Protein AF-A0A2I1D8C3-F1 (afdb_monomer_lite)

Sequence (321 aa):
MDIATLVQLMAFKHPDCRVLDVGGQNSQVLLGLMPNLQLTATGTTAEDVKELQKALMEHPQVQKRQLLLCEDLEPQALKPACYDFVISHEVQNRDELRRLRTLLVTGGRLALPASSSFDDDAYNAANLTVTSLDAGKYIVGTAFETDNQGLSDGSESRNIRIVHGQRQPSILQPVVASLKKRAFVTAVSSLQDSIDPGEHIIMIAEYEEPLLSAISETDYIRLQDLLAKTGSLLWVTAGSLAAGKKPEFAMAAGLLRAMKSEQASLNVTAIDFDPDTTPLETITAVIALRAEQQVQRKIIPGTGVLGLWAEYTDQPTAAAP

Radius of gyration: 23.5 Å; chains: 1; bounding box: 54×79×60 Å

Organism: Aspergillus campestris (strain IBT 28561) (NCBI:txid1392248)

Foldseek 3Di:
DDPLVVVVVVCVVPVQAAEEEAQQPCVLVNCVSPVSHNYEYEHQDPVSLVVNCVSCVVRPNYHYFYDDLVDQCVVRVQDFQAGLEYEYAADDDLSSLLRSLRSHHQQRKYKYALVRDDDPVSCVVSQWDWDADDVNRIIMTTHHDDPPPPDPPDCLQLEEEEEAEPDDDPLVVLLVVLLVVVVHDYHYYYLLDDDAAAHHYEYCNAAPPLCVLDPDPSSVVSVVNCQVRYNAYEYEHAQVVVVPRRCSNCVVVVVVVVVCVVPVLYRYHYDYHHPVPADSNRSSNVSSVVSVVSSPPPSPPDPPDPPPPPPPPDDDDDDDD

Structure (mmCIF, N/CA/C/O backbone):
data_AF-A0A2I1D8C3-F1
#
_entry.id   AF-A0A2I1D8C3-F1
#
loop_
_atom_site.group_PDB
_atom_site.id
_atom_site.type_symbol
_atom_site.label_atom_id
_atom_site.label_alt_id
_atom_site.label_comp_id
_atom_site.label_asym_id
_atom_site.label_entity_id
_atom_site.label_seq_id
_atom_site.pdbx_PDB_ins_code
_atom_site.Cartn_x
_atom_site.Cartn_y
_atom_site.Cartn_z
_atom_site.occupancy
_atom_site.B_iso_or_equiv
_atom_site.auth_seq_id
_atom_site.auth_comp_id
_atom_site.auth_asym_id
_atom_site.auth_atom_id
_atom_site.pdbx_PDB_model_num
ATOM 1 N N . MET A 1 1 ? 12.669 12.928 -2.875 1.00 74.31 1 MET A N 1
ATOM 2 C CA . MET A 1 1 ? 12.814 11.473 -2.630 1.00 74.31 1 MET A CA 1
ATOM 3 C C . MET A 1 1 ? 12.998 10.878 -3.997 1.00 74.31 1 MET A C 1
ATOM 5 O O . MET A 1 1 ? 12.098 11.045 -4.807 1.00 74.31 1 MET A O 1
ATOM 9 N N . ASP A 1 2 ? 14.150 10.277 -4.256 1.00 86.94 2 ASP A N 1
ATOM 10 C CA . ASP A 1 2 ? 14.491 9.742 -5.571 1.00 86.94 2 ASP A CA 1
ATOM 11 C C . ASP A 1 2 ? 13.910 8.330 -5.802 1.00 86.94 2 ASP A C 1
ATOM 13 O O . ASP A 1 2 ? 13.303 7.722 -4.913 1.00 86.94 2 ASP A O 1
ATOM 17 N N . ILE A 1 3 ? 14.078 7.810 -7.024 1.00 88.44 3 ILE A N 1
ATOM 18 C CA . ILE A 1 3 ? 13.606 6.469 -7.403 1.00 88.44 3 ILE A CA 1
ATOM 19 C C . ILE A 1 3 ? 14.302 5.385 -6.578 1.00 88.44 3 ILE A C 1
ATOM 21 O O . ILE A 1 3 ? 13.637 4.465 -6.110 1.00 88.44 3 ILE A O 1
ATOM 25 N N . ALA A 1 4 ? 15.617 5.486 -6.379 1.00 90.19 4 ALA A N 1
ATOM 26 C CA . ALA A 1 4 ? 16.386 4.467 -5.672 1.00 90.19 4 ALA A CA 1
ATOM 27 C C . ALA A 1 4 ? 15.891 4.284 -4.227 1.00 90.19 4 ALA A C 1
ATOM 29 O O . ALA A 1 4 ? 15.666 3.154 -3.790 1.00 90.19 4 ALA A O 1
ATOM 30 N N . THR A 1 5 ? 15.608 5.387 -3.527 1.00 89.19 5 THR A N 1
ATOM 31 C CA . THR A 1 5 ? 14.992 5.372 -2.193 1.00 89.19 5 THR A CA 1
ATOM 32 C C . THR A 1 5 ? 13.593 4.758 -2.233 1.00 89.19 5 THR A C 1
ATOM 34 O O . THR A 1 5 ? 13.237 3.972 -1.356 1.00 89.19 5 THR A O 1
ATOM 37 N N . LEU A 1 6 ? 12.779 5.069 -3.249 1.00 88.25 6 LEU A N 1
ATOM 38 C CA . LEU A 1 6 ? 11.440 4.486 -3.377 1.00 88.25 6 LEU A CA 1
ATOM 39 C C . LEU A 1 6 ? 11.490 2.962 -3.578 1.00 88.25 6 LEU A C 1
ATOM 41 O O . LEU A 1 6 ? 10.708 2.241 -2.951 1.00 88.25 6 LEU A O 1
ATOM 45 N N . VAL A 1 7 ? 12.410 2.465 -4.412 1.00 90.12 7 VAL A N 1
ATOM 46 C CA . VAL A 1 7 ? 12.621 1.020 -4.590 1.00 90.12 7 VAL A CA 1
ATOM 47 C C . VAL A 1 7 ? 13.123 0.396 -3.293 1.00 90.12 7 VAL A C 1
ATOM 49 O O . VAL A 1 7 ? 12.604 -0.641 -2.894 1.00 90.12 7 VAL A O 1
ATOM 52 N N . GLN A 1 8 ? 14.037 1.053 -2.575 1.00 89.06 8 GLN A N 1
ATOM 53 C CA . GLN A 1 8 ? 14.513 0.585 -1.273 1.00 89.06 8 GLN A CA 1
ATOM 54 C C . GLN A 1 8 ? 13.382 0.432 -0.255 1.00 89.06 8 GLN A C 1
ATOM 56 O O . GLN A 1 8 ? 13.281 -0.600 0.408 1.00 89.06 8 GLN A O 1
ATOM 61 N N . LEU A 1 9 ? 12.485 1.415 -0.162 1.00 86.12 9 LEU A N 1
ATOM 62 C CA . LEU A 1 9 ? 11.312 1.332 0.709 1.00 86.12 9 LEU A CA 1
ATOM 63 C C . LEU A 1 9 ? 10.363 0.201 0.292 1.00 86.12 9 LEU A C 1
ATOM 65 O O . LEU A 1 9 ? 9.747 -0.434 1.152 1.00 86.12 9 LEU A O 1
ATOM 69 N N . MET A 1 10 ? 10.234 -0.068 -1.011 1.00 85.06 10 MET A N 1
ATOM 70 C CA . MET A 1 10 ? 9.455 -1.210 -1.479 1.00 85.06 10 MET A CA 1
ATOM 71 C C . MET A 1 10 ? 10.124 -2.533 -1.107 1.00 85.06 10 MET A C 1
ATOM 73 O O . MET A 1 10 ? 9.453 -3.369 -0.511 1.00 85.06 10 MET A O 1
ATOM 77 N N . ALA A 1 11 ? 11.407 -2.708 -1.415 1.00 85.00 11 ALA A N 1
ATOM 78 C CA . ALA A 1 11 ? 12.151 -3.929 -1.127 1.00 85.00 11 ALA A CA 1
ATOM 79 C C . ALA A 1 11 ? 12.200 -4.219 0.378 1.00 85.00 11 ALA A C 1
ATOM 81 O O . ALA A 1 11 ? 12.069 -5.361 0.799 1.00 85.00 11 ALA A O 1
ATOM 82 N N . PHE A 1 12 ? 12.278 -3.179 1.212 1.00 82.06 12 PHE A N 1
ATOM 83 C CA . PHE A 1 12 ? 12.146 -3.326 2.660 1.00 82.06 12 PHE A CA 1
ATOM 84 C C . PHE A 1 12 ? 10.774 -3.885 3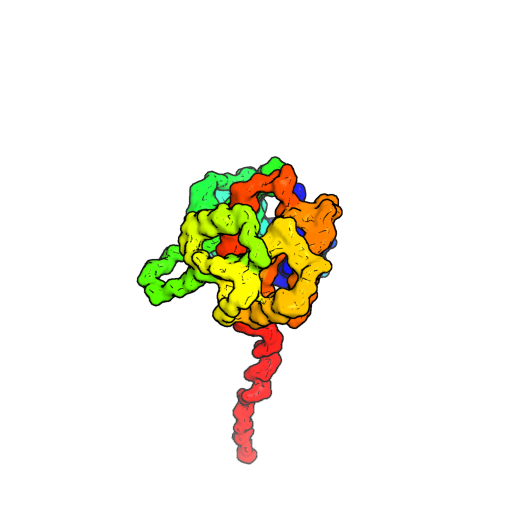.070 1.00 82.06 12 PHE A C 1
ATOM 86 O O . PHE A 1 12 ? 10.676 -4.719 3.966 1.00 82.06 12 PHE A O 1
ATOM 93 N N . LYS A 1 13 ? 9.697 -3.438 2.412 1.00 78.00 13 LYS A N 1
ATOM 94 C CA . LYS A 1 13 ? 8.329 -3.906 2.681 1.00 78.00 13 LYS A CA 1
ATOM 95 C C . LYS A 1 13 ? 8.048 -5.293 2.086 1.00 78.00 13 LYS A C 1
ATOM 97 O O . LYS A 1 13 ? 7.265 -6.051 2.659 1.00 78.00 13 LYS A O 1
ATOM 102 N N . HIS A 1 14 ? 8.642 -5.595 0.937 1.00 81.88 14 HIS A N 1
ATOM 103 C CA . HIS A 1 14 ? 8.467 -6.815 0.157 1.00 81.88 14 HIS A CA 1
ATOM 104 C C . HIS A 1 14 ? 9.842 -7.286 -0.351 1.00 81.88 14 HIS A C 1
ATOM 106 O O . HIS A 1 14 ? 10.225 -6.923 -1.462 1.00 81.88 14 HIS A O 1
ATOM 112 N N . PRO A 1 15 ? 10.589 -8.079 0.444 1.00 80.88 15 PRO A N 1
ATOM 113 C CA . PRO A 1 15 ? 11.955 -8.499 0.102 1.00 80.88 15 PRO A CA 1
ATOM 114 C C . PRO A 1 15 ? 12.067 -9.261 -1.222 1.00 80.88 15 PRO A C 1
ATOM 116 O O . PRO A 1 15 ? 13.061 -9.121 -1.927 1.00 80.88 15 PRO A O 1
ATOM 119 N N . ASP A 1 16 ? 11.018 -9.996 -1.594 1.00 83.62 16 ASP A N 1
ATOM 120 C CA . ASP A 1 16 ? 10.947 -10.760 -2.844 1.00 83.62 16 ASP A CA 1
ATOM 121 C C . ASP A 1 16 ? 10.450 -9.932 -4.041 1.00 83.62 16 ASP A C 1
ATOM 123 O O . ASP A 1 16 ? 10.059 -10.496 -5.065 1.00 83.62 16 ASP A O 1
ATOM 127 N N . CYS A 1 17 ? 10.415 -8.599 -3.925 1.00 88.75 17 CYS A N 1
ATOM 128 C CA . CYS A 1 17 ? 9.945 -7.742 -5.008 1.00 88.75 17 CYS A CA 1
ATOM 129 C C . CYS A 1 17 ? 10.818 -7.888 -6.259 1.00 88.75 17 CYS A C 1
ATOM 131 O O . CYS A 1 17 ? 12.052 -7.874 -6.203 1.00 88.75 17 CYS A O 1
ATOM 133 N N . ARG A 1 18 ? 10.152 -8.006 -7.407 1.00 92.56 18 ARG A N 1
ATOM 134 C CA . ARG A 1 18 ? 10.789 -8.139 -8.716 1.00 92.56 18 ARG A CA 1
ATOM 135 C C . ARG A 1 18 ? 10.829 -6.782 -9.394 1.00 92.56 18 ARG A C 1
ATOM 137 O O . ARG A 1 18 ? 9.784 -6.174 -9.641 1.00 92.56 18 ARG A O 1
ATOM 144 N N . VAL A 1 19 ? 12.034 -6.319 -9.708 1.00 94.25 19 VAL A N 1
ATOM 145 C CA . VAL A 1 19 ? 12.272 -5.000 -10.303 1.00 94.25 19 VAL A CA 1
ATOM 146 C C . VAL A 1 19 ? 12.792 -5.159 -11.727 1.00 94.25 19 VAL A C 1
ATOM 148 O O . VAL A 1 19 ? 13.700 -5.952 -11.977 1.00 94.25 19 VAL A O 1
ATOM 151 N N . LEU A 1 20 ? 12.226 -4.399 -12.660 1.00 94.19 20 LEU A N 1
ATOM 152 C CA . LEU A 1 20 ? 12.698 -4.285 -14.038 1.00 94.19 20 LEU A CA 1
ATOM 153 C C . LEU A 1 20 ? 13.279 -2.887 -14.266 1.00 94.19 20 LEU A C 1
ATOM 155 O O . LEU A 1 20 ? 12.584 -1.894 -14.057 1.00 94.19 20 LEU A O 1
ATOM 159 N N . ASP A 1 21 ? 14.527 -2.815 -14.719 1.00 93.62 21 ASP A N 1
ATOM 160 C CA . ASP A 1 21 ? 15.192 -1.576 -15.128 1.00 93.62 21 ASP A CA 1
ATOM 161 C C . ASP A 1 21 ? 15.349 -1.560 -16.654 1.00 93.62 21 ASP A C 1
ATOM 163 O O . ASP A 1 21 ? 16.166 -2.288 -17.234 1.00 93.62 21 ASP A O 1
ATOM 167 N N . VAL A 1 22 ? 14.512 -0.760 -17.312 1.00 90.31 22 VAL A N 1
ATOM 168 C CA . VAL A 1 22 ? 14.479 -0.608 -18.766 1.00 90.31 22 VAL A CA 1
ATOM 169 C C . VAL A 1 22 ? 15.514 0.417 -19.204 1.00 90.31 22 VAL A C 1
ATOM 171 O O . VAL A 1 22 ? 15.414 1.595 -18.871 1.00 90.31 22 VAL A O 1
ATOM 174 N N . GLY A 1 23 ? 16.527 -0.045 -19.938 1.00 85.06 23 GLY A N 1
ATOM 175 C CA . GLY A 1 23 ? 17.713 0.737 -20.300 1.00 85.06 23 GLY A CA 1
ATOM 176 C C . GLY A 1 23 ? 18.866 0.622 -19.294 1.00 85.06 23 GLY A C 1
ATOM 177 O O . GLY A 1 23 ? 19.954 1.120 -19.567 1.00 85.06 23 GLY A O 1
ATOM 178 N N . GLY A 1 24 ? 18.655 -0.030 -18.144 1.00 83.31 24 GLY A N 1
ATOM 179 C CA . GLY A 1 24 ? 19.724 -0.469 -17.243 1.00 83.31 24 GLY A CA 1
ATOM 180 C C . GLY A 1 24 ? 20.508 0.632 -16.508 1.00 83.31 24 GLY A C 1
ATOM 181 O O . GLY A 1 24 ? 21.497 0.319 -15.841 1.00 83.31 24 GLY A O 1
ATOM 182 N N . GLN A 1 25 ? 20.109 1.907 -16.599 1.00 86.44 25 GLN A N 1
ATOM 183 C CA . GLN A 1 25 ? 20.911 3.019 -16.063 1.00 86.44 25 GLN A CA 1
ATOM 184 C C . GLN A 1 25 ? 20.847 3.118 -14.529 1.00 86.44 25 GLN A C 1
ATOM 186 O O . GLN A 1 25 ? 21.738 3.707 -13.917 1.00 86.44 25 GLN A O 1
ATOM 191 N N . ASN A 1 26 ? 19.833 2.530 -13.882 1.00 88.19 26 ASN A N 1
ATOM 192 C CA . ASN A 1 26 ? 19.694 2.549 -12.418 1.00 88.19 26 ASN A CA 1
ATOM 193 C C . ASN A 1 26 ? 20.279 1.301 -11.752 1.00 88.19 26 ASN A C 1
ATOM 195 O O . ASN A 1 26 ? 20.432 1.264 -10.531 1.00 88.19 26 ASN A O 1
ATOM 199 N N . SER A 1 27 ? 20.611 0.279 -12.538 1.00 88.38 27 SER A N 1
ATOM 200 C CA . SER A 1 27 ? 20.941 -1.057 -12.050 1.00 88.38 27 SER A CA 1
ATOM 201 C C . SER A 1 27 ? 22.116 -1.066 -11.069 1.00 88.38 27 SER A C 1
ATOM 203 O O . SER A 1 27 ? 22.019 -1.679 -10.009 1.00 88.38 27 SER A O 1
ATOM 205 N N . GLN A 1 28 ? 23.198 -0.334 -11.359 1.00 87.81 28 GLN A N 1
ATOM 206 C CA . GLN A 1 28 ? 24.350 -0.235 -10.449 1.00 87.81 28 GLN A CA 1
ATOM 207 C C . GLN A 1 28 ? 23.992 0.445 -9.120 1.00 87.81 28 GLN A C 1
ATOM 209 O O . GLN A 1 28 ? 24.368 -0.041 -8.055 1.00 87.81 28 GLN A O 1
ATOM 214 N N . VAL A 1 29 ? 23.238 1.548 -9.173 1.00 90.50 29 VAL A N 1
ATOM 215 C CA . VAL A 1 29 ? 22.831 2.301 -7.975 1.00 90.50 29 VAL A CA 1
ATOM 216 C C . VAL A 1 29 ? 21.915 1.451 -7.096 1.00 90.50 29 VAL A C 1
ATOM 218 O O . VAL A 1 29 ? 22.106 1.385 -5.882 1.00 90.50 29 VAL A O 1
ATOM 221 N N . LEU A 1 30 ? 20.948 0.757 -7.705 1.00 90.56 30 LEU A N 1
ATOM 222 C CA . LEU A 1 30 ? 20.020 -0.119 -6.993 1.00 90.56 30 LEU A CA 1
ATOM 223 C C . LEU A 1 30 ? 20.746 -1.278 -6.306 1.00 90.56 30 LEU A C 1
ATOM 225 O O . LEU A 1 30 ? 20.463 -1.556 -5.144 1.00 90.56 30 LEU A O 1
ATOM 229 N N . LEU A 1 31 ? 21.704 -1.919 -6.979 1.00 89.62 31 LEU A N 1
ATOM 230 C CA . LEU A 1 31 ? 22.452 -3.050 -6.419 1.00 89.62 31 LEU A CA 1
ATOM 231 C C . LEU A 1 31 ? 23.458 -2.629 -5.345 1.00 89.62 31 LEU A C 1
ATOM 233 O O . LEU A 1 31 ? 23.655 -3.368 -4.383 1.00 89.62 31 LEU A O 1
ATOM 237 N N . GLY A 1 32 ? 24.039 -1.430 -5.458 1.00 87.69 32 GLY A N 1
ATOM 238 C CA . GLY A 1 32 ? 24.884 -0.862 -4.406 1.00 87.69 32 GLY A CA 1
ATOM 239 C C . GLY A 1 32 ? 24.118 -0.615 -3.102 1.00 87.69 32 GLY A C 1
ATOM 240 O O . GLY A 1 32 ? 24.660 -0.817 -2.018 1.00 87.69 32 GLY A O 1
ATOM 241 N N . LEU A 1 33 ? 22.841 -0.224 -3.196 1.00 88.12 33 LEU A N 1
ATOM 242 C CA . LEU A 1 33 ? 21.961 -0.037 -2.035 1.00 88.12 33 LEU A CA 1
ATOM 243 C C . LEU A 1 33 ? 21.319 -1.346 -1.553 1.00 88.12 33 LEU A C 1
ATOM 245 O O . LEU A 1 33 ? 21.039 -1.496 -0.363 1.00 88.12 33 LEU A O 1
ATOM 249 N N . MET A 1 34 ? 21.040 -2.272 -2.473 1.00 88.50 34 MET A N 1
ATOM 250 C CA . MET A 1 34 ? 20.296 -3.510 -2.234 1.00 88.50 34 MET A CA 1
ATOM 251 C C . MET A 1 34 ? 20.930 -4.682 -3.007 1.00 88.50 34 MET A C 1
ATOM 253 O O . MET A 1 34 ? 20.451 -5.052 -4.082 1.00 88.50 34 MET A O 1
ATOM 257 N N . PRO A 1 35 ? 21.970 -5.333 -2.456 1.00 86.94 35 PRO A N 1
ATOM 258 C CA . PRO A 1 35 ? 22.712 -6.380 -3.169 1.00 86.94 35 PRO A CA 1
ATOM 259 C C . PRO A 1 35 ? 21.877 -7.616 -3.542 1.00 86.94 35 PRO A C 1
ATOM 261 O O . PRO A 1 35 ? 22.183 -8.308 -4.512 1.00 86.94 35 PRO A O 1
ATOM 264 N N . ASN A 1 36 ? 20.814 -7.887 -2.778 1.00 85.75 36 ASN A N 1
ATOM 265 C CA . ASN A 1 36 ? 19.957 -9.069 -2.925 1.00 85.75 36 ASN A CA 1
ATOM 266 C C . ASN A 1 36 ? 18.661 -8.792 -3.711 1.00 85.75 36 ASN A C 1
ATOM 268 O O . ASN A 1 36 ? 17.757 -9.624 -3.705 1.00 85.75 36 ASN A O 1
ATOM 272 N N . LEU A 1 37 ? 18.536 -7.626 -4.353 1.00 89.94 37 LEU A N 1
ATOM 273 C CA . LEU A 1 37 ? 17.339 -7.265 -5.113 1.00 89.94 37 LEU A CA 1
ATOM 274 C C . LEU A 1 37 ? 17.142 -8.203 -6.318 1.00 89.94 37 LEU A C 1
ATOM 276 O O . LEU A 1 37 ? 18.075 -8.424 -7.094 1.00 89.94 37 LEU A O 1
ATOM 280 N N . GLN A 1 38 ? 15.916 -8.703 -6.523 1.00 91.25 38 GLN A N 1
ATOM 281 C CA . GLN A 1 38 ? 15.560 -9.473 -7.721 1.00 91.25 38 GLN A CA 1
ATOM 282 C C . GLN A 1 38 ? 15.398 -8.538 -8.928 1.00 91.25 38 GLN A C 1
ATOM 284 O O . GLN A 1 38 ? 14.291 -8.160 -9.318 1.00 91.25 38 GLN A O 1
ATOM 289 N N . LEU A 1 39 ? 16.529 -8.137 -9.503 1.00 92.31 39 LEU A N 1
ATOM 290 C CA . LEU A 1 39 ? 16.598 -7.178 -10.597 1.00 92.31 39 LEU A CA 1
ATOM 291 C C . LEU A 1 39 ? 16.715 -7.875 -11.960 1.00 92.31 39 LEU A C 1
ATOM 293 O O . LEU A 1 39 ? 17.529 -8.780 -12.161 1.00 92.31 39 LEU A O 1
ATOM 297 N N . THR A 1 40 ? 15.929 -7.401 -12.922 1.00 92.69 40 THR A N 1
ATOM 298 C CA . THR A 1 40 ? 16.140 -7.629 -14.354 1.00 92.69 40 THR A CA 1
ATOM 299 C C . THR A 1 40 ? 16.586 -6.314 -14.983 1.00 92.69 40 THR A C 1
ATOM 301 O O . THR A 1 40 ? 15.820 -5.356 -15.010 1.00 92.69 40 THR A O 1
ATOM 304 N N . ALA A 1 41 ? 17.820 -6.259 -15.474 1.00 92.12 41 ALA A N 1
ATOM 305 C CA . ALA A 1 41 ? 18.358 -5.118 -16.203 1.00 92.12 41 ALA A CA 1
ATOM 306 C C . ALA A 1 41 ? 18.236 -5.378 -17.704 1.00 92.12 41 ALA A C 1
ATOM 308 O O . ALA A 1 41 ? 18.559 -6.475 -18.177 1.00 92.12 41 ALA A O 1
ATOM 309 N N . THR A 1 42 ? 17.785 -4.383 -18.461 1.00 91.06 42 THR A N 1
ATOM 310 C CA . THR A 1 42 ? 17.636 -4.532 -19.910 1.00 91.06 42 THR A CA 1
ATOM 311 C C . THR A 1 42 ? 18.355 -3.446 -20.692 1.00 91.06 42 THR A C 1
ATOM 313 O O . THR A 1 42 ? 18.374 -2.294 -20.272 1.00 91.06 42 THR A O 1
ATOM 316 N N . GLY A 1 43 ? 18.958 -3.828 -21.817 1.00 87.12 43 GLY A N 1
ATOM 317 C CA . GLY A 1 43 ? 19.535 -2.920 -22.813 1.00 87.12 43 GLY A CA 1
ATOM 318 C C . GLY A 1 43 ? 18.722 -2.962 -24.107 1.00 87.12 43 GLY A C 1
ATOM 319 O O . GLY A 1 43 ? 18.046 -3.958 -24.366 1.00 87.12 43 GLY A O 1
ATOM 320 N N . THR A 1 44 ? 18.764 -1.909 -24.921 1.00 84.75 44 THR A N 1
ATOM 321 C CA . THR A 1 44 ? 18.012 -1.873 -26.189 1.00 84.75 44 THR A CA 1
ATOM 322 C C . THR A 1 44 ? 18.756 -2.615 -27.301 1.00 84.75 44 THR A C 1
ATOM 324 O O . THR A 1 44 ? 18.135 -3.284 -28.131 1.00 84.75 44 THR A O 1
ATOM 327 N N . THR A 1 45 ? 20.089 -2.580 -27.281 1.00 85.69 45 THR A N 1
ATOM 328 C CA . THR A 1 45 ? 20.963 -3.271 -28.239 1.00 85.69 45 THR A CA 1
ATOM 329 C C . THR A 1 45 ? 21.756 -4.414 -27.598 1.00 85.69 45 THR A C 1
ATOM 331 O O . THR A 1 45 ? 21.884 -4.514 -26.376 1.00 85.69 45 THR A O 1
ATOM 334 N N . ALA A 1 46 ? 22.318 -5.301 -28.425 1.00 84.88 46 ALA A N 1
ATOM 335 C CA . ALA A 1 46 ? 23.196 -6.372 -27.950 1.00 84.88 46 ALA A CA 1
ATOM 336 C C . ALA A 1 46 ? 24.487 -5.819 -27.315 1.00 84.88 46 ALA A C 1
ATOM 338 O O . ALA A 1 46 ? 25.045 -6.429 -26.400 1.00 84.88 46 ALA A O 1
ATOM 339 N N . GLU A 1 47 ? 24.955 -4.666 -27.790 1.00 87.62 47 GLU A N 1
ATOM 340 C CA . GLU A 1 47 ? 26.077 -3.915 -27.235 1.00 87.62 47 GLU A CA 1
ATOM 341 C C . GLU A 1 47 ? 25.766 -3.436 -25.813 1.00 87.62 47 GLU A C 1
ATOM 343 O O . GLU A 1 47 ? 26.541 -3.736 -24.905 1.00 87.62 47 GLU A O 1
ATOM 348 N N . ASP A 1 48 ? 24.598 -2.829 -25.585 1.00 86.62 48 ASP A N 1
ATOM 349 C CA . ASP A 1 48 ? 24.179 -2.384 -24.247 1.00 86.62 48 ASP A CA 1
ATOM 350 C C . ASP A 1 48 ? 24.106 -3.556 -23.264 1.00 86.62 48 ASP A C 1
ATOM 352 O O . ASP A 1 48 ? 24.511 -3.453 -22.107 1.00 86.62 48 ASP A O 1
ATOM 356 N N . VAL A 1 49 ? 23.635 -4.721 -23.722 1.00 87.19 49 VAL A N 1
ATOM 357 C CA . VAL A 1 49 ? 23.592 -5.928 -22.885 1.00 87.19 49 VAL A CA 1
ATOM 358 C C . VAL A 1 49 ? 25.000 -6.387 -22.500 1.00 87.19 49 VAL A C 1
ATOM 360 O O . VAL A 1 49 ? 25.207 -6.801 -21.358 1.00 87.19 49 VAL A O 1
ATOM 363 N N . LYS A 1 50 ? 25.984 -6.293 -23.403 1.00 87.69 50 LYS A N 1
ATOM 364 C CA . LYS A 1 50 ? 27.391 -6.596 -23.080 1.00 87.69 50 LYS A CA 1
ATOM 365 C C . LYS A 1 50 ? 27.965 -5.585 -22.087 1.00 87.69 50 LYS A C 1
ATOM 367 O O . LYS A 1 50 ? 28.694 -5.980 -21.174 1.00 87.69 50 LYS A O 1
ATOM 372 N N . GLU A 1 51 ? 27.630 -4.304 -22.228 1.00 89.00 51 GLU A N 1
ATOM 373 C CA . GLU A 1 51 ? 28.027 -3.273 -21.265 1.00 89.00 51 GLU A CA 1
ATOM 374 C C . GLU A 1 51 ? 27.427 -3.543 -19.883 1.00 89.00 51 GLU A C 1
ATOM 376 O O . GLU A 1 51 ? 28.161 -3.552 -18.893 1.00 89.00 51 GLU A O 1
ATOM 381 N N . LEU A 1 52 ? 26.138 -3.887 -19.813 1.00 87.56 52 LEU A N 1
ATOM 382 C CA . LEU A 1 52 ? 25.465 -4.290 -18.576 1.00 87.56 52 LEU A CA 1
ATOM 383 C C . LEU A 1 52 ? 26.072 -5.561 -17.973 1.00 87.56 52 LEU A C 1
ATOM 385 O O . LEU A 1 52 ? 26.243 -5.648 -16.756 1.00 87.56 52 LEU A O 1
ATOM 389 N N . GLN A 1 53 ? 26.444 -6.545 -18.796 1.00 87.44 53 GLN A N 1
ATOM 390 C CA . GLN A 1 53 ? 27.136 -7.748 -18.329 1.00 87.44 53 GLN A CA 1
ATOM 391 C C . GLN A 1 53 ? 28.466 -7.406 -17.659 1.00 87.44 53 GLN A C 1
ATOM 393 O O . GLN A 1 53 ? 28.730 -7.920 -16.573 1.00 87.44 53 GLN A O 1
ATOM 398 N N . LYS A 1 54 ? 29.263 -6.515 -18.263 1.00 89.00 54 LYS A N 1
ATOM 399 C CA . LYS A 1 54 ? 30.538 -6.045 -17.705 1.00 89.00 54 LYS A CA 1
ATOM 400 C C . LYS A 1 54 ? 30.334 -5.216 -16.433 1.00 89.00 54 LYS A C 1
ATOM 402 O O . LYS A 1 54 ? 31.044 -5.410 -15.452 1.00 89.00 54 LYS A O 1
ATOM 407 N N . ALA A 1 55 ? 29.361 -4.311 -16.445 1.00 86.19 55 ALA A N 1
ATOM 408 C CA . ALA A 1 55 ? 29.026 -3.426 -15.334 1.00 86.19 55 ALA A CA 1
ATOM 409 C C . ALA A 1 55 ? 28.533 -4.178 -14.089 1.00 86.19 55 ALA A C 1
ATOM 411 O O . ALA A 1 55 ? 28.706 -3.692 -12.976 1.00 86.19 55 ALA A O 1
ATOM 412 N N . LEU A 1 56 ? 27.912 -5.343 -14.281 1.00 86.88 56 LEU A N 1
ATOM 413 C CA . LEU A 1 56 ? 27.240 -6.116 -13.238 1.00 86.88 56 LEU A CA 1
ATOM 414 C C . LEU A 1 56 ? 27.851 -7.519 -13.079 1.00 86.88 56 LEU A C 1
ATOM 416 O O . LEU A 1 56 ? 27.138 -8.472 -12.749 1.00 86.88 56 LEU A O 1
ATOM 420 N N . MET A 1 57 ? 29.154 -7.672 -13.348 1.00 85.44 57 MET A N 1
ATOM 421 C CA . MET A 1 57 ? 29.864 -8.953 -13.185 1.00 85.44 57 MET A CA 1
ATOM 422 C C . MET A 1 57 ? 29.869 -9.432 -11.730 1.00 85.44 57 MET A C 1
ATOM 424 O O . MET A 1 57 ? 29.739 -10.627 -11.485 1.00 85.44 57 MET A O 1
ATOM 428 N N . GLU A 1 58 ? 29.945 -8.504 -10.772 1.00 85.69 58 GLU A N 1
ATOM 429 C CA . GLU A 1 58 ? 29.913 -8.800 -9.331 1.00 85.69 58 GLU A CA 1
ATOM 430 C C . GLU A 1 58 ? 28.524 -9.250 -8.837 1.00 85.69 58 GLU A C 1
ATOM 432 O O . GLU A 1 58 ? 28.388 -9.742 -7.719 1.00 85.69 58 GLU A O 1
ATOM 437 N N . HIS A 1 59 ? 27.496 -9.146 -9.688 1.00 85.62 59 HIS A N 1
ATOM 438 C CA . HIS A 1 59 ? 26.115 -9.514 -9.380 1.00 85.62 59 HIS A CA 1
ATOM 439 C C . HIS A 1 59 ? 25.598 -10.579 -10.367 1.00 85.62 59 HIS A C 1
ATOM 441 O O . HIS A 1 59 ? 24.860 -10.263 -11.312 1.00 85.62 59 HIS A O 1
ATOM 447 N N . PRO A 1 60 ? 25.973 -11.860 -10.180 1.00 82.31 60 PRO A N 1
ATOM 448 C CA . PRO A 1 60 ? 25.562 -12.943 -11.072 1.00 82.31 60 PRO A CA 1
ATOM 449 C C . PRO A 1 60 ? 24.061 -13.247 -10.985 1.00 82.31 60 PRO A C 1
ATOM 451 O O . PRO A 1 60 ? 23.493 -13.711 -11.970 1.00 82.31 60 PRO A O 1
ATOM 454 N N . GLN A 1 61 ? 23.399 -12.938 -9.860 1.00 84.38 61 GLN A N 1
ATOM 455 C CA . GLN A 1 61 ? 21.951 -13.138 -9.704 1.00 84.38 61 GLN A CA 1
ATOM 456 C C . GLN A 1 61 ? 21.078 -12.241 -10.602 1.00 84.38 61 GLN A C 1
ATOM 458 O O . GLN A 1 61 ? 19.896 -12.525 -10.787 1.00 84.38 61 GLN A O 1
ATOM 463 N N . VAL A 1 62 ? 21.632 -11.159 -11.159 1.00 88.75 62 VAL A N 1
ATOM 464 C CA . VAL A 1 62 ? 20.870 -10.172 -11.938 1.00 88.75 62 VAL A CA 1
ATOM 465 C C . VAL A 1 62 ? 20.680 -10.660 -13.365 1.00 88.75 62 VAL A C 1
ATOM 467 O O . VAL A 1 62 ? 21.652 -10.920 -14.082 1.00 88.75 62 VAL A O 1
ATOM 470 N N . GLN A 1 63 ? 19.425 -10.727 -13.807 1.00 88.38 63 GLN A N 1
ATOM 471 C CA . GLN A 1 63 ? 19.109 -11.095 -15.183 1.00 88.38 63 GLN A CA 1
ATOM 472 C C . GLN A 1 63 ? 19.419 -9.919 -16.109 1.00 88.38 63 GLN A C 1
ATOM 474 O O . GLN A 1 63 ? 18.915 -8.821 -15.894 1.00 88.38 63 GLN A O 1
ATOM 479 N N . LYS A 1 64 ? 20.236 -10.149 -17.141 1.00 89.25 64 LYS A N 1
ATOM 480 C CA . LYS A 1 64 ? 20.567 -9.152 -18.170 1.00 89.25 64 LYS A CA 1
ATOM 481 C C . LYS A 1 64 ? 19.963 -9.589 -19.494 1.00 89.25 64 LYS A C 1
ATOM 483 O O . LYS A 1 64 ? 20.218 -10.717 -19.918 1.00 89.25 64 LYS A O 1
ATOM 488 N N . ARG A 1 65 ? 19.144 -8.746 -20.122 1.00 87.56 65 ARG A N 1
ATOM 489 C CA . ARG A 1 65 ? 18.424 -9.105 -21.356 1.00 87.56 65 ARG A CA 1
ATOM 490 C C . ARG A 1 65 ? 18.339 -7.942 -22.332 1.00 87.56 65 ARG A C 1
ATOM 492 O O . ARG A 1 65 ? 18.435 -6.789 -21.931 1.00 87.56 65 ARG A O 1
ATOM 499 N N . GLN A 1 66 ? 18.134 -8.253 -23.604 1.00 87.56 66 GLN A N 1
ATOM 500 C CA . GLN A 1 66 ? 17.768 -7.242 -24.587 1.00 87.56 66 GLN A CA 1
ATOM 501 C C . GLN A 1 66 ? 16.256 -6.996 -24.513 1.00 87.56 66 GLN A C 1
ATOM 503 O O . GLN A 1 66 ? 15.497 -7.958 -24.397 1.00 87.56 66 GLN A O 1
ATOM 508 N N . LEU A 1 67 ? 15.838 -5.730 -24.547 1.00 85.06 67 LEU A N 1
ATOM 509 C CA . LEU A 1 67 ? 14.436 -5.325 -24.567 1.00 85.06 67 LEU A CA 1
ATOM 510 C C . LEU A 1 67 ? 14.222 -4.178 -25.556 1.00 85.06 67 LEU A C 1
ATOM 512 O O . LEU A 1 67 ? 14.771 -3.090 -25.391 1.00 85.06 67 LEU A O 1
ATOM 516 N N . LEU A 1 68 ? 13.367 -4.414 -26.545 1.00 79.81 68 LEU A N 1
ATOM 517 C CA . LEU A 1 68 ? 12.863 -3.413 -27.474 1.00 79.81 68 LEU A CA 1
ATOM 518 C C . LEU A 1 68 ? 11.378 -3.193 -27.190 1.00 79.81 68 LEU A C 1
ATOM 520 O O . LEU A 1 68 ? 10.541 -4.038 -27.501 1.00 79.81 68 LEU A O 1
ATOM 524 N N . LEU A 1 69 ? 11.046 -2.041 -26.599 1.00 80.19 69 LEU A N 1
ATOM 525 C CA . LEU A 1 69 ? 9.659 -1.691 -26.265 1.00 80.19 69 LEU A CA 1
ATOM 526 C C . LEU A 1 69 ? 8.777 -1.494 -27.505 1.00 80.19 69 LEU A C 1
ATOM 528 O O . LEU A 1 69 ? 7.554 -1.589 -27.399 1.00 80.19 69 LEU A O 1
ATOM 532 N N . CYS A 1 70 ? 9.382 -1.239 -28.668 1.00 76.88 70 CYS A N 1
ATOM 533 C CA . CYS A 1 70 ? 8.698 -1.119 -29.952 1.00 76.88 70 CYS A CA 1
ATOM 534 C C . CYS A 1 70 ? 8.256 -2.475 -30.535 1.00 76.88 70 CYS A C 1
ATOM 536 O O . CYS A 1 70 ? 7.322 -2.505 -31.340 1.00 76.88 70 CYS A O 1
ATOM 538 N N . GLU A 1 71 ? 8.823 -3.588 -30.070 1.00 80.31 71 GLU A N 1
ATOM 539 C CA . GLU A 1 71 ? 8.467 -4.950 -30.481 1.00 80.31 71 GLU A CA 1
ATOM 540 C C . GLU A 1 71 ? 7.569 -5.645 -29.443 1.00 80.31 71 GLU A C 1
ATOM 542 O O . GLU A 1 71 ? 7.344 -5.146 -28.337 1.00 80.31 71 GLU A O 1
ATOM 547 N N . ASP A 1 72 ? 7.019 -6.807 -29.798 1.00 74.12 72 ASP A N 1
ATOM 548 C CA . ASP A 1 72 ? 6.178 -7.582 -28.886 1.00 74.12 72 ASP A CA 1
ATOM 549 C C . ASP A 1 72 ? 7.000 -8.208 -27.753 1.00 74.12 72 ASP A C 1
ATOM 551 O O . ASP A 1 72 ? 8.114 -8.691 -27.956 1.00 74.12 72 ASP A O 1
ATOM 555 N N . LEU A 1 73 ? 6.446 -8.204 -26.538 1.00 77.31 73 LEU A N 1
ATOM 556 C CA . LEU A 1 73 ? 7.160 -8.616 -25.322 1.00 77.31 73 LEU A CA 1
ATOM 557 C C . LEU A 1 73 ? 7.237 -10.141 -25.141 1.00 77.31 73 LEU A C 1
ATOM 559 O O . LEU A 1 73 ? 8.176 -10.641 -24.520 1.00 77.31 73 LEU A O 1
ATOM 563 N N . GLU A 1 74 ? 6.270 -10.882 -25.688 1.00 70.00 74 GLU A N 1
ATOM 564 C CA . GLU A 1 74 ? 6.211 -12.348 -25.609 1.00 70.00 74 GLU A CA 1
ATOM 565 C C . GLU A 1 74 ? 7.460 -13.039 -26.190 1.00 70.00 74 GLU A C 1
ATOM 567 O O . GLU A 1 74 ? 8.080 -13.831 -25.470 1.00 70.00 74 GLU A O 1
ATOM 572 N N . PRO A 1 75 ? 7.910 -12.729 -27.428 1.00 70.75 75 PRO A N 1
ATOM 573 C CA . PRO A 1 75 ? 9.130 -13.323 -27.978 1.00 70.75 75 PRO A CA 1
ATOM 574 C C . PRO A 1 75 ? 10.403 -12.887 -27.235 1.00 70.75 75 PRO A C 1
ATOM 576 O O . PRO A 1 75 ? 11.425 -13.563 -27.323 1.00 70.75 75 PRO A O 1
ATOM 579 N N . GLN A 1 76 ? 10.344 -11.810 -26.446 1.00 76.62 76 GLN A N 1
ATOM 580 C CA . GLN A 1 76 ? 11.461 -11.306 -25.637 1.00 76.62 76 GLN A CA 1
ATOM 581 C C . GLN A 1 76 ? 11.564 -12.009 -24.265 1.00 76.62 76 GLN A C 1
ATOM 583 O O . GLN A 1 76 ? 12.365 -11.632 -23.404 1.00 76.62 76 GLN A O 1
ATOM 588 N N . ALA A 1 77 ? 10.766 -13.068 -24.057 1.00 71.25 77 ALA A N 1
ATOM 589 C CA . ALA A 1 77 ? 10.745 -13.913 -22.863 1.00 71.25 77 ALA A CA 1
ATOM 590 C C . ALA A 1 77 ? 10.470 -13.150 -21.552 1.00 71.25 77 ALA A C 1
ATOM 592 O O . ALA A 1 77 ? 10.863 -13.605 -20.467 1.00 71.25 77 ALA A O 1
ATOM 593 N N . LEU A 1 78 ? 9.797 -11.999 -21.638 1.00 78.25 78 LEU A N 1
ATOM 594 C CA . LEU A 1 78 ? 9.280 -11.281 -20.482 1.00 78.25 78 LEU A CA 1
ATOM 595 C C . LEU A 1 78 ? 7.876 -11.787 -20.178 1.00 78.25 78 LEU A C 1
ATOM 597 O O . LEU A 1 78 ? 6.970 -11.716 -21.004 1.00 78.25 78 LEU A O 1
ATOM 601 N N . LYS A 1 79 ? 7.705 -12.325 -18.972 1.00 78.06 79 LYS A N 1
ATOM 602 C CA . LYS A 1 79 ? 6.403 -12.810 -18.527 1.00 78.06 79 LYS A CA 1
ATOM 603 C C . LYS A 1 79 ? 5.517 -11.613 -18.154 1.00 78.06 79 LYS A C 1
ATOM 605 O O . LYS A 1 79 ? 5.986 -10.747 -17.408 1.00 78.06 79 LYS A O 1
ATOM 610 N N . PRO A 1 80 ? 4.257 -11.566 -18.617 1.00 83.94 80 PRO A N 1
ATOM 611 C CA . PRO A 1 80 ? 3.311 -10.551 -18.171 1.00 83.94 80 PRO A CA 1
ATOM 612 C C . PRO A 1 80 ? 3.027 -10.698 -16.668 1.00 83.94 80 PRO A C 1
ATOM 614 O O . PRO A 1 80 ? 3.198 -11.778 -16.094 1.00 83.94 80 PRO A O 1
ATOM 617 N N . ALA A 1 81 ? 2.615 -9.598 -16.033 1.00 85.06 81 ALA A N 1
ATOM 618 C CA . ALA A 1 81 ? 2.243 -9.510 -14.620 1.00 85.06 81 ALA A CA 1
ATOM 619 C C . ALA A 1 81 ? 3.267 -10.155 -13.662 1.00 85.06 81 ALA A C 1
ATOM 621 O O . ALA A 1 81 ? 2.921 -10.920 -12.761 1.00 85.06 81 ALA A O 1
ATOM 622 N N . CYS A 1 82 ? 4.554 -9.871 -13.871 1.00 87.75 82 CYS A N 1
ATOM 623 C CA . CYS A 1 82 ? 5.648 -10.466 -13.101 1.00 87.75 82 CYS A CA 1
ATOM 624 C C . CYS A 1 82 ? 6.526 -9.455 -12.369 1.00 87.75 82 CYS A C 1
ATOM 626 O O . CYS A 1 82 ? 7.412 -9.873 -11.636 1.00 87.75 82 CYS A O 1
ATOM 628 N N . TYR A 1 83 ? 6.311 -8.156 -12.535 1.00 91.62 83 TYR A N 1
ATOM 629 C CA . TYR A 1 83 ? 7.148 -7.148 -11.895 1.00 91.62 83 TYR A CA 1
ATOM 630 C C . TYR A 1 83 ? 6.336 -6.308 -10.916 1.00 91.62 83 TYR A C 1
ATOM 632 O O . TYR A 1 83 ? 5.222 -5.884 -11.217 1.00 91.62 83 TYR A O 1
ATOM 640 N N . ASP A 1 84 ? 6.905 -6.073 -9.736 1.00 91.25 84 ASP A N 1
ATOM 641 C CA . ASP A 1 84 ? 6.340 -5.205 -8.700 1.00 91.25 84 ASP A CA 1
ATOM 642 C C . ASP A 1 84 ? 6.725 -3.742 -8.948 1.00 91.25 84 ASP A C 1
ATOM 644 O O . ASP A 1 84 ? 5.964 -2.821 -8.634 1.00 91.25 84 ASP A O 1
ATOM 648 N N . PHE A 1 85 ? 7.899 -3.524 -9.548 1.00 94.44 85 PHE A N 1
ATOM 649 C CA . PHE A 1 85 ? 8.378 -2.212 -9.965 1.00 94.44 85 PHE A CA 1
ATOM 650 C C . PHE A 1 85 ? 9.003 -2.272 -11.355 1.00 94.44 85 PHE A C 1
ATOM 652 O O . PHE A 1 85 ? 9.817 -3.150 -11.639 1.00 94.44 85 PHE A O 1
ATOM 659 N N . VAL A 1 86 ? 8.676 -1.302 -12.198 1.00 94.81 86 VAL A N 1
ATOM 660 C CA . VAL A 1 86 ? 9.303 -1.108 -13.506 1.00 94.81 86 VAL A CA 1
ATOM 661 C C . VAL A 1 86 ? 9.815 0.324 -13.571 1.00 94.81 86 VAL A C 1
ATOM 663 O O . VAL A 1 86 ? 9.082 1.260 -13.258 1.00 94.81 86 VAL A O 1
ATOM 666 N N . ILE A 1 87 ? 11.068 0.504 -13.974 1.00 94.00 87 ILE A N 1
ATOM 667 C CA . ILE A 1 87 ? 11.669 1.812 -14.241 1.00 94.00 87 ILE A CA 1
ATOM 668 C C . ILE A 1 87 ? 11.956 1.871 -15.729 1.00 94.00 87 ILE A C 1
ATOM 670 O O . ILE A 1 87 ? 12.587 0.959 -16.254 1.00 94.00 87 ILE A O 1
ATOM 674 N N . SER A 1 88 ? 11.507 2.925 -16.405 1.00 91.81 88 SER A N 1
ATOM 675 C CA . SER A 1 88 ? 11.922 3.195 -17.781 1.00 91.81 88 SER A CA 1
ATOM 676 C C . SER A 1 88 ? 12.410 4.622 -17.912 1.00 91.81 88 SER A C 1
ATOM 678 O O . SER A 1 88 ? 11.782 5.543 -17.396 1.00 91.81 88 SER A O 1
ATOM 680 N N . HIS A 1 89 ? 13.525 4.807 -18.612 1.00 84.50 89 HIS A N 1
ATOM 681 C CA . HIS A 1 89 ? 14.086 6.130 -18.885 1.00 84.50 89 HIS A CA 1
ATOM 682 C C . HIS A 1 89 ? 13.350 6.865 -19.999 1.00 84.50 89 HIS A C 1
ATOM 684 O O . HIS A 1 89 ? 13.255 8.090 -19.985 1.00 84.50 89 HIS A O 1
ATOM 690 N N . GLU A 1 90 ? 12.800 6.127 -20.953 1.00 81.38 90 GLU A N 1
ATOM 691 C CA . GLU A 1 90 ? 12.133 6.712 -22.101 1.00 81.38 90 GLU A CA 1
ATOM 692 C C . GLU A 1 90 ? 10.961 5.834 -22.522 1.00 81.38 90 GLU A C 1
ATOM 694 O O . GLU A 1 90 ? 11.014 4.606 -22.437 1.00 81.38 90 GLU A O 1
ATOM 699 N N . VAL A 1 91 ? 9.876 6.492 -22.911 1.00 86.00 91 VAL A N 1
ATOM 700 C CA . VAL A 1 91 ? 8.683 5.879 -23.488 1.00 86.00 91 VAL A CA 1
ATOM 701 C C . VAL A 1 91 ? 8.230 6.836 -24.575 1.00 86.00 91 VAL A C 1
ATOM 703 O O . VAL A 1 91 ? 7.954 8.001 -24.294 1.00 86.00 91 VAL A O 1
ATOM 706 N N . GLN A 1 92 ? 8.206 6.369 -25.816 1.00 84.88 92 GLN A N 1
ATOM 707 C CA . GLN A 1 92 ? 8.003 7.225 -26.983 1.00 84.88 92 GLN A CA 1
ATOM 708 C C . GLN A 1 92 ? 6.528 7.357 -27.360 1.00 84.88 92 GLN A C 1
ATOM 710 O O . GLN A 1 92 ? 6.123 8.340 -27.979 1.00 84.88 92 GLN A O 1
ATOM 715 N N . ASN A 1 93 ? 5.705 6.366 -27.013 1.00 87.50 93 ASN A N 1
ATOM 716 C CA . ASN A 1 93 ? 4.310 6.309 -27.437 1.00 87.50 93 ASN A CA 1
ATOM 717 C C . ASN A 1 93 ? 3.404 5.606 -26.410 1.00 87.50 93 ASN A C 1
ATOM 719 O O . ASN A 1 93 ? 3.853 4.960 -25.462 1.00 87.50 93 ASN A O 1
ATOM 723 N N . ARG A 1 94 ? 2.086 5.739 -26.614 1.00 88.94 94 ARG A N 1
ATOM 724 C CA . ARG A 1 94 ? 1.062 5.155 -25.731 1.00 88.94 94 ARG A CA 1
ATOM 725 C C . ARG A 1 94 ? 1.066 3.621 -25.735 1.00 88.94 94 ARG A C 1
ATOM 727 O O . ARG A 1 94 ? 0.620 3.020 -24.760 1.00 88.94 94 ARG A O 1
ATOM 734 N N . ASP A 1 95 ? 1.557 2.982 -26.793 1.00 87.38 95 ASP A N 1
ATOM 735 C CA . ASP A 1 95 ? 1.581 1.520 -26.890 1.00 87.38 95 ASP A CA 1
ATOM 736 C C . ASP A 1 95 ? 2.726 0.920 -26.071 1.00 87.38 95 ASP A C 1
ATOM 738 O O . ASP A 1 95 ? 2.525 -0.070 -25.370 1.00 87.38 95 ASP A O 1
ATOM 742 N N . GLU A 1 96 ? 3.885 1.576 -26.038 1.00 88.94 96 GLU A N 1
ATOM 743 C CA . GLU A 1 96 ? 4.979 1.249 -25.120 1.00 88.94 96 GLU A CA 1
ATOM 744 C C . GLU A 1 96 ? 4.545 1.394 -23.657 1.00 88.94 96 GLU A C 1
ATOM 746 O O . GLU A 1 96 ? 4.822 0.515 -22.841 1.00 88.94 96 GLU A O 1
ATOM 751 N N . LEU A 1 97 ? 3.784 2.445 -23.326 1.00 90.50 97 LEU A N 1
ATOM 752 C CA . LEU A 1 97 ? 3.212 2.618 -21.987 1.00 90.50 97 LEU A CA 1
ATOM 753 C C . LEU A 1 97 ? 2.296 1.441 -21.603 1.00 90.50 97 LEU A C 1
ATOM 755 O O . LEU A 1 97 ? 2.400 0.902 -20.498 1.00 90.50 97 LEU A O 1
ATOM 759 N N . ARG A 1 98 ? 1.426 0.999 -22.522 1.00 89.69 98 ARG A N 1
ATOM 760 C CA . ARG A 1 98 ? 0.556 -0.173 -22.317 1.00 89.69 98 ARG A CA 1
ATOM 761 C C . ARG A 1 98 ? 1.359 -1.462 -22.177 1.00 89.69 98 ARG A C 1
ATOM 763 O O . ARG A 1 98 ? 1.065 -2.268 -21.298 1.00 89.69 98 ARG A O 1
ATOM 770 N N . ARG A 1 99 ? 2.401 -1.648 -22.986 1.00 89.56 99 ARG A N 1
ATOM 771 C CA . ARG A 1 99 ? 3.316 -2.793 -22.887 1.00 89.56 99 ARG A CA 1
ATOM 772 C C . ARG A 1 99 ? 3.998 -2.832 -21.520 1.00 89.56 99 ARG A C 1
ATOM 774 O O . ARG A 1 99 ? 3.942 -3.860 -20.850 1.00 89.56 99 ARG A O 1
ATOM 781 N N . LEU A 1 100 ? 4.526 -1.710 -21.033 1.00 90.69 100 LEU A N 1
ATOM 782 C CA . LEU A 1 100 ? 5.098 -1.626 -19.684 1.00 90.69 100 LEU A CA 1
ATOM 783 C C . LEU A 1 100 ? 4.062 -1.937 -18.595 1.00 90.69 100 LEU A C 1
ATOM 785 O O . LEU A 1 100 ? 4.376 -2.650 -17.641 1.00 90.69 100 LEU A O 1
ATOM 789 N N . ARG A 1 101 ? 2.808 -1.490 -18.756 1.00 91.31 101 ARG A N 1
ATOM 790 C CA . ARG A 1 101 ? 1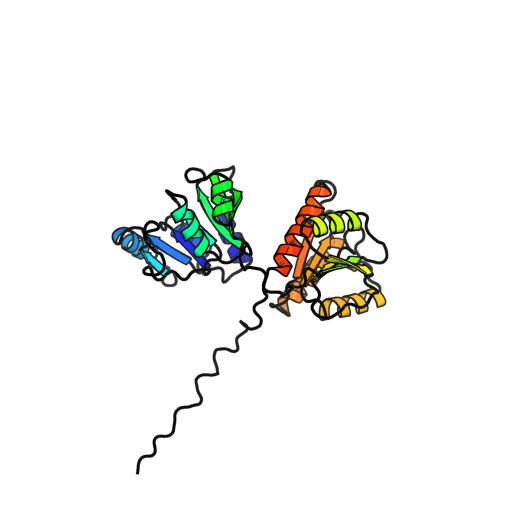.719 -1.878 -17.848 1.00 91.31 101 ARG A CA 1
ATOM 791 C C . ARG A 1 101 ? 1.515 -3.392 -17.813 1.00 91.31 101 ARG A C 1
ATOM 793 O O . ARG A 1 101 ? 1.298 -3.917 -16.723 1.00 91.31 101 ARG A O 1
ATOM 800 N N . THR A 1 102 ? 1.560 -4.089 -18.950 1.00 89.88 102 THR A N 1
ATOM 801 C CA . THR A 1 102 ? 1.307 -5.547 -19.001 1.00 89.88 102 THR A CA 1
ATOM 802 C C . THR A 1 102 ? 2.333 -6.361 -18.215 1.00 89.88 102 THR A C 1
ATOM 804 O O . THR A 1 102 ? 2.028 -7.462 -17.765 1.00 89.88 102 THR A O 1
ATOM 807 N N . LEU A 1 103 ? 3.531 -5.815 -17.994 1.00 90.06 103 LEU A N 1
ATOM 808 C CA . LEU A 1 103 ? 4.587 -6.446 -17.200 1.00 90.06 103 LEU A CA 1
ATOM 809 C C . LEU A 1 103 ? 4.351 -6.320 -15.688 1.00 90.06 103 LEU A C 1
ATOM 811 O O . LEU A 1 103 ? 4.857 -7.143 -14.919 1.00 90.06 103 LEU A O 1
ATOM 815 N N . LEU A 1 104 ? 3.580 -5.318 -15.259 1.00 88.94 104 LEU A N 1
ATOM 816 C CA . LEU A 1 104 ? 3.310 -5.041 -13.851 1.00 88.94 104 LEU A CA 1
ATOM 817 C C . LEU A 1 104 ? 2.200 -5.927 -13.286 1.00 88.94 104 LEU A C 1
ATOM 819 O O . LEU A 1 104 ? 1.139 -6.087 -13.894 1.00 88.94 104 LEU A O 1
ATOM 823 N N . VAL A 1 105 ? 2.423 -6.434 -12.073 1.00 88.81 105 VAL A N 1
ATOM 824 C CA . VAL A 1 105 ? 1.346 -6.990 -11.240 1.00 88.81 105 VAL A CA 1
ATOM 825 C C . VAL A 1 105 ? 0.339 -5.897 -10.871 1.00 88.81 105 VAL A C 1
ATOM 827 O O . VAL A 1 105 ? 0.662 -4.705 -10.868 1.00 88.81 105 VAL A O 1
ATOM 830 N N . THR A 1 106 ? -0.879 -6.286 -10.498 1.00 84.31 106 THR A N 1
ATOM 831 C CA . THR A 1 106 ? -1.864 -5.356 -9.926 1.00 84.31 106 THR A CA 1
ATOM 832 C C . THR A 1 106 ? -1.306 -4.708 -8.658 1.00 84.31 106 THR A C 1
ATOM 834 O O . THR A 1 106 ? -0.796 -5.382 -7.764 1.00 84.31 106 THR A O 1
ATOM 837 N N . GLY A 1 107 ? -1.357 -3.378 -8.591 1.00 80.00 107 GLY A N 1
ATOM 838 C CA . GLY A 1 107 ? -0.734 -2.573 -7.539 1.00 80.00 107 GLY A CA 1
ATOM 839 C C . GLY A 1 107 ? 0.773 -2.338 -7.710 1.00 80.00 107 GLY A C 1
ATOM 840 O O . GLY A 1 107 ? 1.353 -1.577 -6.928 1.00 80.00 107 GLY A O 1
ATOM 841 N N . GLY A 1 108 ? 1.402 -2.947 -8.720 1.00 87.00 108 GLY A N 1
ATOM 842 C CA . GLY A 1 108 ? 2.782 -2.675 -9.111 1.00 87.00 108 GLY A CA 1
ATOM 843 C C . GLY A 1 108 ? 2.958 -1.232 -9.582 1.00 87.00 108 GLY A C 1
ATOM 844 O O . GLY A 1 108 ? 1.985 -0.543 -9.901 1.00 87.00 108 GLY A O 1
ATOM 845 N N . ARG A 1 109 ? 4.197 -0.737 -9.598 1.00 92.88 109 ARG A N 1
ATOM 846 C CA . ARG A 1 109 ? 4.466 0.670 -9.928 1.00 92.88 109 ARG A CA 1
ATOM 847 C C . ARG A 1 109 ? 5.400 0.826 -11.118 1.00 92.88 109 ARG A C 1
ATOM 849 O O . ARG A 1 109 ? 6.413 0.144 -11.211 1.00 92.88 109 ARG A O 1
ATOM 856 N N . LEU A 1 110 ? 5.070 1.776 -11.980 1.00 94.12 110 LEU A N 1
ATOM 857 C CA . LEU A 1 110 ? 5.885 2.236 -13.094 1.00 94.12 110 LEU A CA 1
ATOM 858 C C . LEU A 1 110 ? 6.495 3.591 -12.737 1.00 94.12 110 LEU A C 1
ATOM 860 O O . LEU A 1 110 ? 5.749 4.500 -12.388 1.00 94.12 110 LEU A O 1
ATOM 864 N N . ALA A 1 111 ? 7.808 3.754 -12.856 1.00 93.69 111 ALA A N 1
ATOM 865 C CA . ALA A 1 111 ? 8.476 5.044 -12.720 1.00 93.69 111 ALA A CA 1
ATOM 866 C C . ALA A 1 111 ? 9.003 5.520 -14.079 1.00 93.69 111 ALA A C 1
ATOM 868 O O . ALA A 1 111 ? 9.760 4.802 -14.733 1.00 93.69 111 ALA A O 1
ATOM 869 N N . LEU A 1 112 ? 8.615 6.736 -14.471 1.00 92.81 112 LEU A N 1
ATOM 870 C CA . LEU A 1 112 ? 9.027 7.406 -15.707 1.00 92.81 112 LEU A CA 1
ATOM 871 C C . LEU A 1 112 ? 9.571 8.805 -15.398 1.00 92.81 112 LEU A C 1
ATOM 873 O O . LEU A 1 112 ? 9.040 9.471 -14.507 1.00 92.81 112 LEU A O 1
ATOM 877 N N . PRO A 1 113 ? 10.591 9.302 -16.111 1.00 89.69 113 PRO A N 1
ATOM 878 C CA . PRO A 1 113 ? 10.951 10.714 -16.079 1.00 89.69 113 PRO A CA 1
ATOM 879 C C . PRO A 1 113 ? 9.783 11.605 -16.499 1.00 89.69 113 PRO A C 1
ATOM 881 O O . PRO A 1 113 ? 8.998 11.262 -17.378 1.00 89.69 113 PRO A O 1
ATOM 884 N N . ALA A 1 114 ? 9.683 12.796 -15.916 1.00 86.31 114 ALA A N 1
ATOM 885 C CA . ALA A 1 114 ? 8.641 13.748 -16.296 1.00 86.31 114 ALA A CA 1
ATOM 886 C C . ALA A 1 114 ? 8.772 14.242 -17.749 1.00 86.31 114 ALA A C 1
ATOM 888 O O . ALA A 1 114 ? 7.778 14.644 -18.351 1.00 86.31 114 ALA A O 1
ATOM 889 N N . SER A 1 115 ? 9.972 14.156 -18.337 1.00 83.19 115 SER A N 1
ATOM 890 C CA . SER A 1 115 ? 10.210 14.421 -19.762 1.00 83.19 115 SER A CA 1
ATOM 891 C C . SER A 1 115 ? 9.497 13.438 -20.694 1.00 83.19 115 SER A C 1
ATOM 893 O O . SER A 1 115 ? 9.246 13.778 -21.843 1.00 83.19 115 SER A O 1
ATOM 895 N N . SER A 1 116 ? 9.169 12.243 -20.205 1.00 81.69 116 SER A N 1
ATOM 896 C CA . SER A 1 116 ? 8.434 11.186 -20.908 1.00 81.69 116 SER A CA 1
ATOM 897 C C . SER A 1 116 ? 7.037 10.982 -20.302 1.00 81.69 116 SER A C 1
ATOM 899 O O . SER A 1 116 ? 6.484 9.881 -20.322 1.00 81.69 116 SER A O 1
ATOM 901 N N . SER A 1 117 ? 6.464 12.050 -19.729 1.00 83.00 117 SER A N 1
ATOM 902 C CA . SER A 1 117 ? 5.104 12.029 -19.193 1.00 83.00 117 SER A CA 1
ATOM 903 C C . SER A 1 117 ? 4.045 12.114 -20.293 1.00 83.00 117 SER A C 1
ATOM 905 O O . SER A 1 117 ? 4.249 12.729 -21.339 1.00 83.00 117 SER A O 1
ATOM 907 N N . PHE A 1 118 ? 2.900 11.488 -20.037 1.00 87.12 118 PHE A N 1
ATOM 908 C CA . PHE A 1 118 ? 1.721 11.554 -20.895 1.00 87.12 118 PHE A CA 1
ATOM 909 C C . PHE A 1 118 ? 0.598 12.338 -20.204 1.00 87.12 118 PHE A C 1
ATOM 911 O O . PHE A 1 118 ? 0.715 12.719 -19.040 1.00 87.12 118 PHE A O 1
ATOM 918 N N . ASP A 1 119 ? -0.493 12.588 -20.924 1.00 85.25 119 ASP A N 1
ATOM 919 C CA . ASP A 1 119 ? -1.716 13.107 -20.318 1.00 85.25 119 ASP A CA 1
ATOM 920 C C . ASP A 1 119 ? -2.380 12.057 -19.411 1.00 85.25 119 ASP A C 1
ATOM 922 O O . ASP A 1 119 ? -2.193 10.847 -19.571 1.00 85.25 119 ASP A O 1
ATOM 926 N N . ASP A 1 120 ? -3.185 12.524 -18.453 1.00 79.38 120 ASP A N 1
ATOM 927 C CA . ASP A 1 120 ? -3.900 11.650 -17.513 1.00 79.38 120 ASP A CA 1
ATOM 928 C C . ASP A 1 120 ? -4.776 10.621 -18.246 1.00 79.38 120 ASP A C 1
ATOM 930 O O . ASP A 1 120 ? -4.897 9.477 -17.807 1.00 79.38 120 ASP A O 1
ATOM 934 N N . ASP A 1 121 ? -5.327 10.985 -19.407 1.00 78.00 121 ASP A N 1
ATOM 935 C CA . ASP A 1 121 ? -6.117 10.090 -20.255 1.00 78.00 121 ASP A CA 1
ATOM 936 C C . ASP A 1 121 ? -5.299 8.909 -20.791 1.00 78.00 121 ASP A C 1
ATOM 938 O O . ASP A 1 121 ? -5.800 7.783 -20.818 1.00 78.00 121 ASP A O 1
ATOM 942 N N . ALA A 1 122 ? -4.038 9.114 -21.190 1.00 84.69 122 ALA A N 1
ATOM 943 C CA . ALA A 1 122 ? -3.171 8.013 -21.604 1.00 84.69 122 ALA A CA 1
ATOM 944 C C . ALA A 1 122 ? -2.853 7.067 -20.445 1.00 84.69 122 ALA A C 1
ATOM 946 O O . ALA A 1 122 ? -2.868 5.851 -20.640 1.00 84.69 122 ALA A O 1
ATOM 947 N N . TYR A 1 123 ? -2.592 7.602 -19.249 1.00 85.88 123 TYR A N 1
ATOM 948 C CA . TYR A 1 123 ? -2.335 6.779 -18.066 1.00 85.88 123 TYR A CA 1
ATOM 949 C C . TYR A 1 123 ? -3.573 5.989 -17.646 1.00 85.88 123 TYR A C 1
ATOM 951 O O . TYR A 1 123 ? -3.479 4.780 -17.434 1.00 85.88 123 TYR A O 1
ATOM 959 N N . ASN A 1 124 ? -4.743 6.627 -17.631 1.00 81.06 124 ASN A N 1
ATOM 960 C CA . ASN A 1 124 ? -6.011 5.961 -17.351 1.00 81.06 124 ASN A CA 1
ATOM 961 C C . ASN A 1 124 ? -6.320 4.877 -18.394 1.00 81.06 124 ASN A C 1
ATOM 963 O O . ASN A 1 124 ? -6.678 3.762 -18.025 1.00 81.06 124 ASN A O 1
ATOM 967 N N . ALA A 1 125 ? -6.105 5.152 -19.685 1.00 81.75 125 ALA A N 1
ATOM 968 C CA . ALA A 1 125 ? -6.273 4.168 -20.758 1.00 81.75 125 ALA A CA 1
ATOM 969 C C . ALA A 1 125 ? -5.247 3.021 -20.705 1.00 81.75 125 ALA A C 1
ATOM 971 O O . ALA A 1 125 ? -5.472 1.962 -21.292 1.00 81.75 125 ALA A O 1
ATOM 972 N N . ALA A 1 126 ? -4.116 3.228 -20.029 1.00 86.19 126 ALA A N 1
ATOM 973 C CA . ALA A 1 126 ? -3.125 2.205 -19.717 1.00 86.19 126 ALA A CA 1
ATOM 974 C C . ALA A 1 126 ? -3.336 1.589 -18.323 1.00 86.19 126 ALA A C 1
ATOM 976 O O . ALA A 1 126 ? -2.462 0.878 -17.841 1.00 86.19 126 ALA A O 1
ATOM 977 N N . ASN A 1 127 ? -4.469 1.844 -17.663 1.00 89.12 127 ASN A N 1
ATOM 978 C CA . ASN A 1 127 ? -4.786 1.358 -16.323 1.00 89.12 127 ASN A CA 1
ATOM 979 C C . ASN A 1 127 ? -3.709 1.678 -15.265 1.00 89.12 127 ASN A C 1
ATOM 981 O O . ASN A 1 127 ? -3.282 0.809 -14.490 1.00 89.12 127 ASN A O 1
ATOM 985 N N . LEU A 1 128 ? -3.248 2.931 -15.262 1.00 85.25 128 LEU A N 1
ATOM 986 C CA . LEU A 1 128 ? -2.284 3.487 -14.317 1.00 85.25 128 LEU A CA 1
ATOM 987 C C . LEU A 1 128 ? -2.853 4.735 -13.636 1.00 85.25 128 LEU A C 1
ATOM 989 O O . LEU A 1 128 ? -3.322 5.653 -14.300 1.00 85.25 128 LEU A O 1
ATOM 993 N N . THR A 1 129 ? -2.758 4.802 -12.309 1.00 84.56 129 THR A N 1
ATOM 994 C CA . THR A 1 129 ? -3.006 6.037 -11.547 1.00 84.56 129 THR A CA 1
ATOM 995 C C . THR A 1 129 ? -1.677 6.692 -11.209 1.00 84.56 129 THR A C 1
ATOM 997 O O . THR A 1 129 ? -0.832 6.054 -10.581 1.00 84.56 129 THR A O 1
ATOM 1000 N N . VAL A 1 130 ? -1.476 7.947 -11.605 1.00 87.88 130 VAL A N 1
ATOM 1001 C CA . VAL A 1 130 ? -0.173 8.615 -11.512 1.00 87.88 130 VAL A CA 1
ATOM 1002 C C . VAL A 1 130 ? -0.064 9.604 -10.356 1.00 87.88 130 VAL A C 1
ATOM 1004 O O . VAL A 1 130 ? -1.021 10.278 -9.985 1.00 87.88 130 VAL A O 1
ATOM 1007 N N . THR A 1 131 ? 1.142 9.715 -9.808 1.00 86.75 131 THR A N 1
ATOM 1008 C CA . THR A 1 131 ? 1.556 10.768 -8.876 1.00 86.75 131 THR A CA 1
ATOM 1009 C C . THR A 1 131 ? 2.978 11.222 -9.186 1.00 86.75 131 THR A C 1
ATOM 1011 O O . THR A 1 131 ? 3.811 10.447 -9.650 1.00 86.75 131 THR A O 1
ATOM 1014 N N . SER A 1 132 ? 3.284 12.491 -8.919 1.00 86.00 132 SER A N 1
ATOM 1015 C CA . SER A 1 132 ? 4.632 13.034 -9.097 1.00 86.00 132 SER A CA 1
ATOM 1016 C C . SER A 1 132 ? 5.559 12.663 -7.937 1.00 86.00 132 SER A C 1
ATOM 1018 O O . SER A 1 132 ? 5.168 12.749 -6.771 1.00 86.00 132 SER A O 1
ATOM 1020 N N . LEU A 1 133 ? 6.815 12.353 -8.248 1.00 85.25 133 LEU A N 1
ATOM 1021 C CA . LEU A 1 133 ? 7.899 12.092 -7.305 1.00 85.25 133 LEU A CA 1
ATOM 1022 C C . LEU A 1 133 ? 9.059 13.072 -7.547 1.00 85.25 133 LEU A C 1
ATOM 1024 O O . LEU A 1 133 ? 9.222 13.618 -8.637 1.00 85.25 133 LEU A O 1
ATOM 1028 N N . ASP A 1 134 ? 9.867 13.287 -6.509 1.00 83.50 134 ASP A N 1
ATOM 1029 C CA . ASP A 1 134 ? 11.109 14.066 -6.558 1.00 83.50 134 ASP A CA 1
ATOM 1030 C C . ASP A 1 134 ? 10.932 15.478 -7.137 1.00 83.50 134 ASP A C 1
ATOM 1032 O O . ASP A 1 134 ? 11.540 15.848 -8.137 1.00 83.50 134 ASP A O 1
ATOM 1036 N N . ALA A 1 135 ? 10.021 16.248 -6.530 1.00 82.75 135 ALA A N 1
ATOM 1037 C CA . ALA A 1 135 ? 9.649 17.593 -6.979 1.00 82.75 135 ALA A CA 1
ATOM 1038 C C . ALA A 1 135 ? 9.190 17.655 -8.453 1.00 82.75 135 ALA A C 1
ATOM 1040 O O . ALA A 1 135 ? 9.371 18.668 -9.122 1.00 82.75 135 ALA A O 1
ATOM 1041 N N . GLY A 1 136 ? 8.590 16.570 -8.954 1.00 80.44 136 GLY A N 1
ATOM 1042 C CA . GLY A 1 136 ? 8.091 16.490 -10.326 1.00 80.44 136 GLY A CA 1
ATOM 1043 C C . GLY A 1 136 ? 9.133 16.037 -11.344 1.00 80.44 136 GLY A C 1
ATOM 1044 O O . GLY A 1 136 ? 8.865 16.117 -12.534 1.00 80.44 136 GLY A O 1
ATOM 1045 N N . LYS A 1 137 ? 10.300 15.540 -10.916 1.00 86.19 137 LYS A N 1
ATOM 1046 C CA . LYS A 1 137 ? 11.294 14.948 -11.825 1.00 86.19 137 LYS A CA 1
ATOM 1047 C C . LYS A 1 137 ? 10.837 13.604 -12.396 1.00 86.19 137 LYS A C 1
ATOM 1049 O O . LYS A 1 137 ? 11.210 13.259 -13.517 1.00 86.19 137 LYS A O 1
ATOM 1054 N N . TYR A 1 138 ? 10.030 12.863 -11.640 1.00 89.12 138 TYR A N 1
ATOM 1055 C CA . TYR A 1 138 ? 9.501 11.565 -12.045 1.00 89.12 138 TYR A CA 1
ATOM 1056 C C . TYR A 1 138 ? 7.987 11.498 -11.866 1.00 89.12 138 TYR A C 1
ATOM 1058 O O . TYR A 1 138 ? 7.428 12.098 -10.949 1.00 89.12 138 TYR A O 1
ATOM 1066 N N . ILE A 1 139 ? 7.339 10.714 -12.715 1.00 90.50 139 ILE A N 1
ATOM 1067 C CA . ILE A 1 139 ? 5.950 10.292 -12.593 1.00 90.50 139 ILE A CA 1
ATOM 1068 C C . ILE A 1 139 ? 5.942 8.822 -12.184 1.00 90.50 139 ILE A C 1
ATOM 1070 O O . ILE A 1 139 ? 6.626 7.994 -12.785 1.00 90.50 139 ILE A O 1
ATOM 1074 N N . VAL A 1 140 ? 5.172 8.501 -11.148 1.00 91.19 140 VAL A N 1
ATOM 1075 C CA . VAL A 1 140 ? 4.986 7.137 -10.656 1.00 91.19 140 VAL A CA 1
ATOM 1076 C C . VAL A 1 140 ? 3.544 6.719 -10.906 1.00 91.19 140 VAL A C 1
ATOM 1078 O O . VAL A 1 140 ? 2.627 7.225 -10.266 1.00 91.19 140 VAL A O 1
ATOM 1081 N N . GLY A 1 141 ? 3.343 5.792 -11.838 1.00 89.19 141 GLY A N 1
ATOM 1082 C CA . GLY A 1 141 ? 2.059 5.154 -12.107 1.00 89.19 141 GLY A CA 1
ATOM 1083 C C . GLY A 1 141 ? 1.858 3.923 -11.232 1.00 89.19 141 GLY A C 1
ATOM 1084 O O . GLY A 1 141 ? 2.759 3.103 -11.109 1.00 89.19 141 GLY A O 1
ATOM 1085 N N . THR A 1 142 ? 0.681 3.763 -10.639 1.00 88.56 142 THR A N 1
ATOM 1086 C CA . THR A 1 142 ? 0.264 2.548 -9.930 1.00 88.56 142 THR A CA 1
ATOM 1087 C C . THR A 1 142 ? -0.699 1.765 -10.810 1.00 88.56 142 THR A C 1
ATOM 1089 O O . THR A 1 142 ? -1.736 2.290 -11.211 1.00 88.56 142 THR A O 1
ATOM 1092 N N . ALA A 1 143 ? -0.347 0.519 -11.109 1.00 87.94 143 ALA A N 1
ATOM 1093 C CA . ALA A 1 143 ? -1.128 -0.403 -11.917 1.00 87.94 143 ALA A CA 1
ATOM 1094 C C . ALA A 1 143 ? -2.433 -0.794 -11.215 1.00 87.94 143 ALA A C 1
ATOM 1096 O O . ALA A 1 143 ? -2.411 -1.267 -10.080 1.00 87.94 143 ALA A O 1
ATOM 1097 N N . PHE A 1 144 ? -3.558 -0.662 -11.909 1.00 82.69 144 PHE A N 1
ATOM 1098 C CA . PHE A 1 144 ? -4.852 -1.197 -11.483 1.00 82.69 144 PHE A CA 1
ATOM 1099 C C . PHE A 1 144 ? -5.458 -2.052 -12.596 1.00 82.69 144 PHE A C 1
ATOM 1101 O O . PHE A 1 144 ? -5.017 -1.980 -13.741 1.00 82.69 144 PHE A O 1
ATOM 1108 N N . GLU A 1 145 ? -6.426 -2.903 -12.287 1.00 82.25 145 GLU A N 1
ATOM 1109 C CA . GLU A 1 145 ? -7.201 -3.625 -13.300 1.00 82.25 145 GLU A CA 1
ATOM 1110 C C . GLU A 1 145 ? -8.577 -2.975 -13.416 1.00 82.25 145 GLU A C 1
ATOM 1112 O O . GLU A 1 145 ? -9.202 -2.634 -12.413 1.00 82.25 145 GLU A O 1
ATOM 1117 N N . THR A 1 146 ? -9.030 -2.747 -14.645 1.00 63.97 146 THR A N 1
ATOM 1118 C CA . THR A 1 146 ? -10.434 -2.458 -14.930 1.00 63.97 146 THR A CA 1
ATOM 1119 C C . THR A 1 146 ? -11.110 -3.791 -15.200 1.00 63.97 146 THR A C 1
ATOM 1121 O O . THR A 1 146 ? -10.730 -4.488 -16.142 1.00 63.97 146 THR A O 1
ATOM 1124 N N . ASP A 1 147 ? -12.108 -4.149 -14.394 1.00 47.53 147 ASP A N 1
ATOM 1125 C CA . ASP A 1 147 ? -12.978 -5.293 -14.665 1.00 47.53 147 ASP A CA 1
ATOM 1126 C C . ASP A 1 147 ? -13.741 -5.047 -15.974 1.00 47.53 147 ASP A C 1
ATOM 1128 O O . ASP A 1 147 ? -14.837 -4.496 -15.991 1.00 47.53 147 ASP A O 1
ATOM 1132 N N . ASN A 1 148 ? -13.144 -5.445 -17.096 1.00 39.31 148 ASN A N 1
ATOM 1133 C CA . ASN A 1 148 ? -13.811 -5.572 -18.389 1.00 39.31 148 ASN A CA 1
ATOM 1134 C C . ASN A 1 148 ? -14.110 -7.052 -18.681 1.00 39.31 148 ASN A C 1
ATOM 1136 O O . ASN A 1 148 ? -14.020 -7.521 -19.814 1.00 39.31 148 ASN A O 1
ATOM 1140 N N . GLN A 1 149 ? -14.462 -7.803 -17.635 1.00 38.78 149 GLN A N 1
ATOM 1141 C CA . GLN A 1 149 ? -15.196 -9.051 -17.783 1.00 38.78 149 GLN A CA 1
ATOM 1142 C C . GLN A 1 149 ? -16.679 -8.698 -17.771 1.00 38.78 149 GLN A C 1
ATOM 1144 O O . GLN A 1 149 ? -17.202 -8.159 -16.796 1.00 38.78 149 GLN A O 1
ATOM 1149 N N . GLY A 1 150 ? -17.345 -8.952 -18.899 1.00 34.88 150 GLY A N 1
ATOM 1150 C CA . GLY A 1 150 ? -18.794 -8.869 -18.980 1.00 34.88 150 GLY A CA 1
ATOM 1151 C C . GLY A 1 150 ? -19.419 -9.645 -17.828 1.00 34.88 150 GLY A C 1
ATOM 1152 O O . GLY A 1 150 ? -18.927 -10.714 -17.490 1.00 34.88 150 GLY A O 1
ATOM 1153 N N . LEU A 1 151 ? -20.469 -9.058 -17.253 1.00 37.00 151 LEU A N 1
ATOM 1154 C CA . LEU A 1 151 ? -21.419 -9.607 -16.284 1.00 37.00 151 LEU A CA 1
ATOM 1155 C C . LEU A 1 151 ? -21.481 -11.148 -16.282 1.00 37.00 151 LEU A C 1
ATOM 1157 O O . LEU A 1 151 ? -22.402 -11.747 -16.834 1.00 37.00 151 LEU A O 1
ATOM 1161 N N . SER A 1 152 ? -20.515 -11.795 -15.640 1.00 32.53 152 SER A N 1
ATOM 1162 C CA . SER A 1 152 ? -20.671 -13.133 -15.105 1.00 32.53 152 SER A CA 1
ATOM 1163 C C . SER A 1 152 ? -21.085 -12.926 -13.665 1.00 32.53 152 SER A C 1
ATOM 1165 O O . SER A 1 152 ? -20.319 -12.411 -12.852 1.00 32.53 152 SER A O 1
ATOM 1167 N N . ASP A 1 153 ? -22.345 -13.252 -13.418 1.00 34.31 153 ASP A N 1
ATOM 1168 C CA . ASP A 1 153 ? -23.033 -13.271 -12.139 1.00 34.31 153 ASP A CA 1
ATOM 1169 C C . ASP A 1 153 ? -22.234 -14.081 -11.104 1.00 34.31 153 ASP A C 1
ATOM 1171 O O . ASP A 1 153 ? -22.361 -15.294 -10.957 1.00 34.31 153 ASP A O 1
ATOM 1175 N N . GLY A 1 154 ? -21.318 -13.380 -10.452 1.00 36.81 154 GLY A N 1
ATOM 1176 C CA . GLY A 1 154 ? -20.459 -13.844 -9.384 1.00 36.81 154 GLY A CA 1
ATOM 1177 C C . GLY A 1 154 ? -20.125 -12.616 -8.565 1.00 36.81 154 GLY A C 1
ATOM 1178 O O . GLY A 1 154 ? -19.067 -12.020 -8.730 1.00 36.81 154 GLY A O 1
ATOM 1179 N N . SER A 1 155 ? -21.088 -12.172 -7.757 1.00 38.84 155 SER A N 1
ATOM 1180 C CA . SER A 1 155 ? -20.909 -11.089 -6.796 1.00 38.84 155 SER A CA 1
ATOM 1181 C C . SER A 1 155 ? -19.761 -11.453 -5.846 1.00 38.84 155 SER A C 1
ATOM 1183 O O . SER A 1 155 ? -19.978 -12.078 -4.808 1.00 38.84 155 SER A O 1
ATOM 1185 N N . GLU A 1 156 ? -18.522 -11.086 -6.196 1.00 52.88 156 GLU A N 1
ATOM 1186 C CA . GLU A 1 156 ? -17.460 -10.953 -5.204 1.00 52.88 156 GLU A CA 1
ATOM 1187 C C . GLU A 1 156 ? -18.005 -9.960 -4.179 1.00 52.88 156 GLU A C 1
ATOM 1189 O O . GLU A 1 156 ? -18.312 -8.805 -4.491 1.00 52.88 156 GLU A O 1
ATOM 1194 N N . SER A 1 157 ? -18.287 -10.468 -2.982 1.00 56.22 157 SER A N 1
ATOM 1195 C CA . SER A 1 157 ? -19.047 -9.737 -1.982 1.00 56.22 157 SER A CA 1
ATOM 1196 C C . SER A 1 157 ? -18.267 -8.491 -1.584 1.00 56.22 157 SER A C 1
ATOM 1198 O O . SER A 1 157 ? -17.328 -8.562 -0.797 1.00 56.22 157 SER A O 1
ATOM 1200 N N . ARG A 1 158 ? -18.686 -7.325 -2.093 1.00 79.88 158 ARG A N 1
ATOM 1201 C CA . ARG A 1 158 ? -18.210 -5.994 -1.675 1.00 79.88 158 ARG A CA 1
ATOM 1202 C C . ARG A 1 158 ? -18.725 -5.638 -0.276 1.00 79.88 158 ARG A C 1
ATOM 1204 O O . ARG A 1 158 ? -19.135 -4.507 -0.027 1.00 79.88 158 ARG A O 1
ATOM 1211 N N . ASN A 1 159 ? -18.741 -6.618 0.620 1.00 90.56 159 ASN A N 1
ATOM 1212 C CA . ASN A 1 159 ? -19.240 -6.510 1.973 1.00 90.56 159 ASN A CA 1
ATOM 1213 C C . ASN A 1 159 ? -18.069 -6.164 2.884 1.00 90.56 159 ASN A C 1
ATOM 1215 O O . ASN A 1 159 ? -17.097 -6.911 2.981 1.00 90.56 159 ASN A O 1
ATOM 1219 N N . ILE A 1 160 ? -18.171 -5.021 3.551 1.00 93.81 160 ILE A N 1
ATOM 1220 C CA . ILE A 1 160 ? -17.218 -4.591 4.568 1.00 93.81 160 ILE A CA 1
ATOM 1221 C C . ILE A 1 160 ? -17.976 -4.421 5.875 1.00 93.81 160 ILE A C 1
ATOM 1223 O O . ILE A 1 160 ? -18.997 -3.730 5.925 1.00 93.81 160 ILE A O 1
ATOM 1227 N N . ARG A 1 161 ? -17.452 -4.998 6.953 1.00 95.31 161 ARG A N 1
ATOM 1228 C CA . ARG A 1 161 ? -17.948 -4.739 8.300 1.00 95.31 161 ARG A CA 1
ATOM 1229 C C . ARG A 1 161 ? -17.085 -3.690 8.979 1.00 95.31 161 ARG A C 1
ATOM 1231 O O . ARG A 1 161 ? -15.868 -3.813 9.059 1.00 95.31 161 ARG A O 1
ATOM 1238 N N . ILE A 1 162 ? -17.725 -2.642 9.474 1.00 97.00 162 ILE A N 1
ATOM 1239 C CA . ILE A 1 162 ? -17.083 -1.596 10.261 1.00 97.00 162 ILE A CA 1
ATOM 1240 C C . ILE A 1 162 ? -17.376 -1.886 11.725 1.00 97.00 162 ILE A C 1
ATOM 1242 O O . ILE A 1 162 ? -18.535 -1.873 12.141 1.00 97.00 162 ILE A O 1
ATOM 1246 N N . VAL A 1 163 ? -16.325 -2.136 12.495 1.00 96.31 163 VAL A N 1
ATOM 1247 C CA . VAL A 1 163 ? -16.428 -2.463 13.914 1.00 96.31 163 VAL A CA 1
ATOM 1248 C C . VAL A 1 163 ? -16.019 -1.238 14.731 1.00 96.31 163 VAL A C 1
ATOM 1250 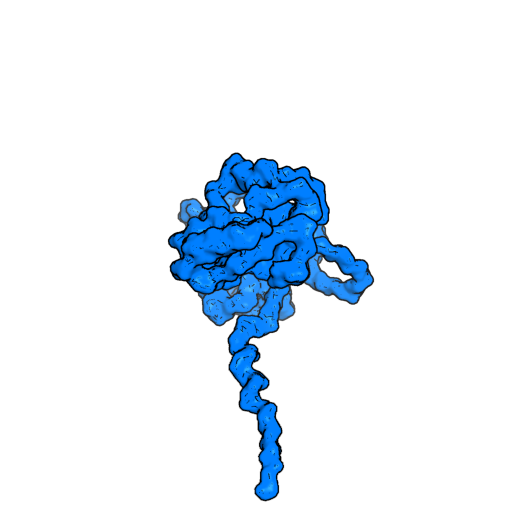O O . VAL A 1 163 ? -14.958 -0.649 14.500 1.00 96.31 163 VAL A O 1
ATOM 1253 N N . HIS A 1 164 ? -16.861 -0.838 15.681 1.00 94.69 164 HIS A N 1
ATOM 1254 C CA . HIS A 1 164 ? -16.587 0.246 16.627 1.00 94.69 164 HIS A CA 1
ATOM 1255 C C . HIS A 1 164 ? -16.444 -0.277 18.063 1.00 94.69 164 HIS A C 1
ATOM 1257 O O . HIS A 1 164 ? -16.812 -1.410 18.365 1.00 94.69 164 HIS A O 1
ATOM 1263 N N . GLY A 1 165 ? -15.889 0.552 18.950 1.00 90.38 165 GLY A N 1
ATOM 1264 C CA . GLY A 1 165 ? -15.769 0.238 20.376 1.00 90.38 165 GLY A CA 1
ATOM 1265 C C . GLY A 1 165 ? -17.103 0.403 21.105 1.00 90.38 165 GLY A C 1
ATOM 1266 O O . GLY A 1 165 ? -18.172 0.341 20.498 1.00 90.38 165 GLY A O 1
ATOM 1267 N N . GLN A 1 166 ? -17.061 0.686 22.408 1.00 84.62 166 GLN A N 1
ATOM 1268 C CA . GLN A 1 166 ? -18.284 0.912 23.194 1.00 84.62 166 GLN A CA 1
ATOM 1269 C C . GLN A 1 166 ? -19.100 2.113 22.689 1.00 84.62 166 GLN A C 1
ATOM 1271 O O . GLN A 1 166 ? -20.331 2.097 22.724 1.00 84.62 166 GLN A O 1
ATOM 1276 N N . ARG A 1 167 ? -18.416 3.138 22.170 1.00 87.31 167 ARG A N 1
ATOM 1277 C CA . ARG A 1 167 ? -19.018 4.324 21.561 1.00 87.31 167 ARG A CA 1
ATOM 1278 C C . ARG A 1 167 ? -18.777 4.333 20.052 1.00 87.31 167 ARG A C 1
ATOM 1280 O O . ARG A 1 167 ? -17.701 3.974 19.580 1.00 87.31 167 ARG A O 1
ATOM 1287 N N . GLN A 1 168 ? -19.778 4.781 19.294 1.00 90.44 168 GLN A N 1
ATOM 1288 C CA . GLN A 1 168 ? -19.611 5.054 17.868 1.00 90.44 168 GLN A CA 1
ATOM 1289 C C . GLN A 1 168 ? -18.810 6.348 17.673 1.00 90.44 168 GLN A C 1
ATOM 1291 O O . GLN A 1 168 ? -19.264 7.399 18.139 1.00 90.44 168 GLN A O 1
ATOM 1296 N N . PRO A 1 169 ? -17.652 6.302 16.992 1.00 91.56 169 PRO A N 1
ATOM 1297 C CA . PRO A 1 169 ? -16.852 7.494 16.759 1.00 91.56 169 PRO A CA 1
ATOM 1298 C C . PRO A 1 169 ? -17.488 8.375 15.679 1.00 91.56 169 PRO A C 1
ATOM 1300 O O . PRO A 1 169 ? -18.187 7.895 14.778 1.00 91.56 169 PRO A O 1
ATOM 1303 N N . SER A 1 170 ? -17.192 9.672 15.723 1.00 92.69 170 SER A N 1
ATOM 1304 C CA . SER A 1 170 ? -17.714 10.677 14.784 1.00 92.69 170 SER A CA 1
ATOM 1305 C C . SER A 1 170 ? -17.383 10.381 13.312 1.00 92.69 170 SER A C 1
ATOM 1307 O O . SER A 1 170 ? -18.139 10.755 12.413 1.00 92.69 170 SER A O 1
ATOM 1309 N N . ILE A 1 171 ? -16.296 9.647 13.055 1.00 94.69 171 ILE A N 1
ATOM 1310 C CA . ILE A 1 171 ? -15.840 9.269 11.711 1.00 94.69 171 ILE A CA 1
ATOM 1311 C C . ILE A 1 171 ? -16.675 8.165 11.038 1.00 94.69 171 ILE A C 1
ATOM 1313 O O . ILE A 1 171 ? -16.585 7.984 9.822 1.00 94.69 171 ILE A O 1
ATOM 1317 N N . LEU A 1 172 ? -17.511 7.440 11.790 1.00 95.69 172 LEU A N 1
ATOM 1318 C CA . LEU A 1 172 ? -18.257 6.284 11.283 1.00 95.69 172 LEU A CA 1
ATOM 1319 C C . LEU A 1 172 ? -19.106 6.627 10.047 1.00 95.69 172 LEU A C 1
ATOM 1321 O O . LEU A 1 172 ? -18.974 5.988 9.003 1.00 95.69 172 LEU A O 1
ATOM 1325 N N . GLN A 1 173 ? -19.957 7.652 10.143 1.00 96.00 173 GLN A N 1
ATOM 1326 C CA . GLN A 1 173 ? -20.854 8.038 9.046 1.00 96.00 173 GLN A CA 1
ATOM 1327 C C . GLN A 1 173 ? -20.089 8.550 7.809 1.00 96.00 173 GLN A C 1
ATOM 1329 O O . GLN A 1 173 ? -20.384 8.091 6.701 1.00 96.00 173 GLN A O 1
ATOM 1334 N N . PRO A 1 174 ? -19.070 9.423 7.952 1.00 95.50 174 PRO A N 1
ATOM 1335 C CA . PRO A 1 174 ? -18.189 9.791 6.844 1.00 95.50 174 PRO A CA 1
ATOM 1336 C C . PRO A 1 174 ? -17.507 8.602 6.145 1.00 95.50 174 PRO A C 1
ATOM 1338 O O . PRO A 1 174 ? -17.460 8.564 4.914 1.00 95.50 174 PRO A O 1
ATOM 1341 N N . VAL A 1 175 ? -17.019 7.603 6.893 1.00 95.62 175 VAL A N 1
ATOM 1342 C CA . VAL A 1 175 ? -16.399 6.394 6.311 1.00 95.62 175 VAL A CA 1
ATOM 1343 C C . VAL A 1 175 ? -17.423 5.567 5.546 1.00 95.62 175 VAL A C 1
ATOM 1345 O O . VAL A 1 175 ? -17.161 5.186 4.405 1.00 95.62 175 VAL A O 1
ATOM 1348 N N . VAL A 1 176 ? -18.610 5.347 6.119 1.00 94.38 176 VAL A N 1
ATOM 1349 C CA . VAL A 1 176 ? -19.717 4.657 5.437 1.00 94.38 176 VAL A CA 1
ATOM 1350 C C . VAL A 1 176 ? -20.069 5.361 4.125 1.00 94.38 176 VAL A C 1
ATOM 1352 O O . VAL A 1 176 ? -20.217 4.707 3.093 1.00 94.38 176 VAL A O 1
ATOM 1355 N N . ALA A 1 177 ? -20.166 6.692 4.128 1.00 90.00 177 ALA A N 1
ATOM 1356 C CA . ALA A 1 177 ? -20.450 7.463 2.921 1.00 90.00 177 ALA A CA 1
ATOM 1357 C C . ALA A 1 177 ? -19.336 7.324 1.866 1.00 90.00 177 ALA A C 1
ATOM 1359 O O . ALA A 1 177 ? -19.631 7.149 0.684 1.00 90.00 177 ALA A O 1
ATOM 1360 N N . SER A 1 178 ? -18.068 7.363 2.284 1.00 92.44 178 SER A N 1
ATOM 1361 C CA . SER A 1 178 ? -16.905 7.190 1.401 1.00 92.44 178 SER A CA 1
ATOM 1362 C C . SER A 1 178 ? -16.858 5.792 0.766 1.00 92.44 178 SER A C 1
ATOM 1364 O O . SER A 1 178 ? -16.622 5.659 -0.434 1.00 92.44 178 SER A O 1
ATOM 1366 N N . LEU A 1 179 ? -17.174 4.746 1.535 1.00 92.56 179 LEU A N 1
ATOM 1367 C CA . LEU A 1 179 ? -17.249 3.364 1.049 1.00 92.56 179 LEU A CA 1
ATOM 1368 C C . LEU A 1 179 ? -18.424 3.144 0.088 1.00 92.56 179 LEU A C 1
ATOM 1370 O O . LEU A 1 179 ? -18.255 2.523 -0.961 1.00 92.56 179 LEU A O 1
ATOM 1374 N N . LYS A 1 180 ? -19.597 3.718 0.380 1.00 91.31 180 LYS A N 1
ATOM 1375 C CA . LYS A 1 180 ? -20.763 3.656 -0.519 1.00 91.31 180 LYS A CA 1
ATOM 1376 C C . LYS A 1 180 ? -20.491 4.303 -1.877 1.00 91.31 180 LYS A C 1
ATOM 1378 O O . LYS A 1 180 ? -20.921 3.769 -2.894 1.00 91.31 180 LYS A O 1
ATOM 1383 N N . LYS A 1 181 ? -19.730 5.407 -1.919 1.00 88.06 181 LYS A N 1
ATOM 1384 C CA . LYS A 1 181 ? -19.285 6.036 -3.181 1.00 88.06 181 LYS A CA 1
ATOM 1385 C C . LYS A 1 181 ? -18.433 5.099 -4.047 1.00 88.06 181 LYS A C 1
ATOM 1387 O O . LYS A 1 181 ? -18.380 5.287 -5.255 1.00 88.06 181 LYS A O 1
ATOM 1392 N N . ARG A 1 182 ? -17.801 4.090 -3.441 1.00 87.62 182 ARG A N 1
ATOM 1393 C CA . ARG A 1 182 ? -17.015 3.041 -4.110 1.00 87.62 182 ARG A CA 1
ATOM 1394 C C . ARG A 1 182 ? -17.794 1.731 -4.295 1.00 87.62 182 ARG A C 1
ATOM 1396 O O . ARG A 1 182 ? -17.196 0.689 -4.526 1.00 87.62 182 ARG A O 1
ATOM 1403 N N . ALA A 1 183 ? -19.125 1.772 -4.186 1.00 88.62 183 ALA A N 1
ATOM 1404 C CA . ALA A 1 183 ? -20.015 0.620 -4.345 1.00 88.62 183 ALA A CA 1
ATOM 1405 C C . ALA A 1 183 ? -19.782 -0.535 -3.345 1.00 88.62 183 ALA A C 1
ATOM 1407 O O . ALA A 1 183 ? -20.089 -1.686 -3.660 1.00 88.62 183 ALA A O 1
ATOM 1408 N N . PHE A 1 184 ? -19.284 -0.238 -2.137 1.00 90.44 184 PHE A N 1
ATOM 1409 C CA . PHE A 1 184 ? -19.269 -1.197 -1.028 1.00 90.44 184 PHE A CA 1
ATOM 1410 C C . PHE A 1 184 ? -20.599 -1.218 -0.272 1.00 90.44 184 PHE A C 1
ATOM 1412 O O . PHE A 1 184 ? -21.215 -0.178 -0.017 1.00 90.44 184 PHE A O 1
ATOM 1419 N N . VAL A 1 185 ? -20.998 -2.415 0.149 1.00 90.06 185 VAL A N 1
ATOM 1420 C CA . VAL A 1 185 ? -22.072 -2.650 1.111 1.00 90.06 185 VAL A CA 1
ATOM 1421 C C . VAL A 1 185 ? -21.440 -2.715 2.497 1.00 90.06 185 VAL A C 1
ATOM 1423 O O . VAL A 1 185 ? -20.570 -3.538 2.767 1.00 90.06 185 VAL A O 1
ATOM 1426 N N . THR A 1 186 ? -21.857 -1.817 3.385 1.00 92.69 186 THR A N 1
ATOM 1427 C CA . THR A 1 186 ? -21.276 -1.704 4.726 1.00 92.69 186 THR A CA 1
ATOM 1428 C C . THR A 1 186 ? -22.243 -2.211 5.786 1.00 92.69 186 THR A C 1
ATOM 1430 O O . THR A 1 186 ? -23.360 -1.697 5.877 1.00 92.69 186 THR A O 1
ATOM 1433 N N . ALA A 1 187 ? -21.793 -3.133 6.631 1.00 93.06 187 ALA A N 1
ATOM 1434 C CA . ALA A 1 187 ? -22.436 -3.447 7.903 1.00 93.06 187 ALA A CA 1
ATOM 1435 C C . ALA A 1 187 ? -21.695 -2.726 9.037 1.00 93.06 187 ALA A C 1
ATOM 1437 O O . ALA A 1 187 ? -20.479 -2.558 8.970 1.00 93.06 187 ALA A O 1
ATOM 1438 N N . VAL A 1 188 ? -22.412 -2.293 10.072 1.00 93.62 188 VAL A N 1
ATOM 1439 C CA . VAL A 1 188 ? -21.815 -1.664 11.258 1.00 93.62 188 VAL A CA 1
ATOM 1440 C C . VAL A 1 188 ? -22.128 -2.532 12.463 1.00 93.62 188 VAL A C 1
ATOM 1442 O O . VAL A 1 188 ? -23.281 -2.922 12.637 1.00 93.62 188 VAL A O 1
ATOM 1445 N N . SER A 1 189 ? -21.119 -2.812 13.280 1.00 94.06 189 SER A N 1
ATOM 1446 C CA . SER A 1 189 ? -21.279 -3.582 14.508 1.00 94.06 189 SER A CA 1
ATOM 1447 C C . SER A 1 189 ? -20.388 -3.049 15.630 1.00 94.06 189 SER A C 1
ATOM 1449 O O . SER A 1 189 ? -19.387 -2.363 15.403 1.00 94.06 189 SER A O 1
ATOM 1451 N N . SER A 1 190 ? -20.756 -3.375 16.860 1.00 94.12 190 SER A N 1
ATOM 1452 C CA . SER A 1 190 ? -19.905 -3.228 18.034 1.00 94.1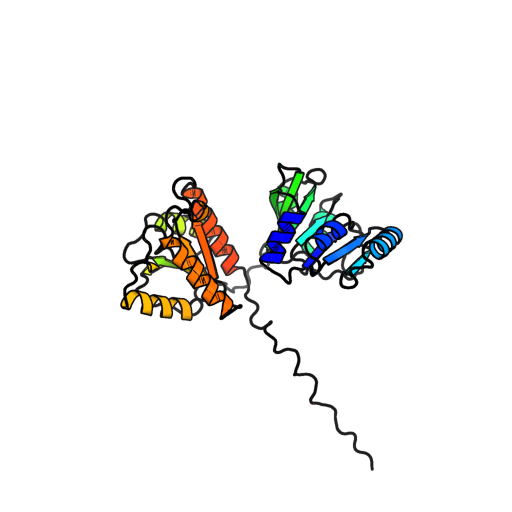2 190 SER A CA 1
ATOM 1453 C C . SER A 1 190 ? -18.850 -4.337 18.063 1.00 94.12 190 SER A C 1
ATOM 1455 O O . SER A 1 190 ? -19.060 -5.417 17.510 1.00 94.12 190 SER A O 1
ATOM 1457 N N . LEU A 1 191 ? -17.737 -4.111 18.767 1.00 92.44 191 LEU A N 1
ATOM 1458 C CA . LEU A 1 191 ? -16.763 -5.156 19.116 1.00 92.44 191 LEU A CA 1
ATOM 1459 C C . LEU A 1 191 ? -17.416 -6.338 19.857 1.00 92.44 191 LEU A C 1
ATOM 1461 O O . LEU A 1 191 ? -16.919 -7.457 19.807 1.00 92.44 191 LEU A O 1
ATOM 1465 N N . GLN A 1 192 ? -18.532 -6.088 20.541 1.00 90.19 192 GLN A N 1
ATOM 1466 C CA . GLN A 1 192 ? -19.271 -7.107 21.286 1.00 90.19 192 GLN A CA 1
ATOM 1467 C C . GLN A 1 192 ? -20.110 -8.032 20.397 1.00 90.19 192 GLN A C 1
ATOM 1469 O O . GLN A 1 192 ? -20.518 -9.103 20.851 1.00 90.19 192 GLN A O 1
ATOM 1474 N N . ASP A 1 193 ? -20.357 -7.638 19.148 1.00 89.19 193 ASP A N 1
ATOM 1475 C CA . ASP A 1 193 ? -21.161 -8.417 18.217 1.00 89.19 193 ASP A CA 1
ATOM 1476 C C . ASP A 1 193 ? -20.328 -9.541 17.589 1.00 89.19 193 ASP A C 1
ATOM 1478 O O . ASP A 1 193 ? -19.130 -9.410 17.330 1.00 89.19 193 ASP A O 1
ATOM 1482 N N . SER A 1 194 ? -20.975 -10.672 17.317 1.00 84.38 194 SER A N 1
ATOM 1483 C CA . SER A 1 194 ? -20.340 -11.777 16.606 1.00 84.38 194 SER A CA 1
ATOM 1484 C C . SER A 1 194 ? -20.124 -11.422 15.142 1.00 84.38 194 SER A C 1
ATOM 1486 O O . SER A 1 194 ? -21.006 -10.838 14.511 1.00 84.38 194 SER A O 1
ATOM 1488 N N . ILE A 1 195 ? -19.002 -11.874 14.587 1.00 86.56 195 ILE A N 1
ATOM 1489 C CA . ILE A 1 195 ? -18.743 -11.774 13.156 1.00 86.56 195 ILE A CA 1
ATOM 1490 C C . ILE A 1 195 ? -18.759 -13.127 12.451 1.00 86.56 195 ILE A C 1
ATOM 1492 O O . ILE A 1 195 ? -18.408 -14.147 13.059 1.00 86.56 195 ILE A O 1
ATOM 1496 N N . ASP A 1 196 ? -19.114 -13.114 11.166 1.00 83.06 196 ASP A N 1
ATOM 1497 C CA . ASP A 1 196 ? -18.981 -14.283 10.310 1.00 83.06 196 ASP A CA 1
ATOM 1498 C C . ASP A 1 196 ? -17.511 -14.464 9.888 1.00 83.06 196 ASP A C 1
ATOM 1500 O O . ASP A 1 196 ? -16.778 -13.481 9.713 1.00 83.06 196 ASP A O 1
ATOM 1504 N N . PRO A 1 197 ? -17.036 -15.715 9.750 1.00 85.00 197 PRO A N 1
ATOM 1505 C CA . PRO A 1 197 ? -15.681 -15.987 9.290 1.00 85.00 197 PRO A CA 1
ATOM 1506 C C . PRO A 1 197 ? -15.412 -15.450 7.879 1.00 85.00 197 PRO A C 1
ATOM 1508 O O . PRO A 1 197 ? -16.258 -15.543 6.993 1.00 85.00 197 PRO A O 1
ATOM 1511 N N . GLY A 1 198 ? -14.197 -14.953 7.653 1.00 84.38 198 GLY A N 1
ATOM 1512 C CA . GLY A 1 198 ? -13.719 -14.499 6.347 1.00 84.38 198 GLY A CA 1
ATOM 1513 C C . GLY A 1 198 ? -14.115 -13.070 5.973 1.00 84.38 198 GLY A C 1
ATOM 1514 O O . GLY A 1 198 ? -13.752 -12.612 4.894 1.00 84.38 198 GLY A O 1
ATOM 1515 N N . GLU A 1 199 ? -14.815 -12.341 6.843 1.00 88.81 199 GLU A N 1
ATOM 1516 C CA . GLU A 1 199 ? -15.227 -10.969 6.544 1.00 88.81 199 GLU A CA 1
ATOM 1517 C C . GLU A 1 199 ? -14.066 -9.969 6.459 1.00 88.81 199 GLU A C 1
ATOM 1519 O O . GLU A 1 199 ? -13.049 -10.087 7.149 1.00 88.81 199 GLU A O 1
ATOM 1524 N N . HIS A 1 200 ? -14.259 -8.929 5.643 1.00 92.12 200 HIS A N 1
ATOM 1525 C CA . HIS A 1 200 ? -13.372 -7.774 5.564 1.00 92.12 200 HIS A CA 1
ATOM 1526 C C . HIS A 1 200 ? -13.763 -6.736 6.617 1.00 92.12 200 HIS A C 1
ATOM 1528 O O . HIS A 1 200 ? -14.840 -6.140 6.550 1.00 92.12 200 HIS A O 1
ATOM 1534 N N . ILE A 1 201 ? -12.876 -6.504 7.583 1.00 95.19 201 ILE A N 1
ATOM 1535 C CA . ILE A 1 201 ? -13.153 -5.668 8.748 1.00 95.19 201 ILE A CA 1
ATOM 1536 C C . ILE A 1 201 ? -12.388 -4.353 8.676 1.00 95.19 201 ILE A C 1
ATOM 1538 O O . ILE A 1 201 ? -11.174 -4.341 8.485 1.00 95.19 201 ILE A O 1
ATOM 1542 N N . ILE A 1 202 ? -13.087 -3.250 8.935 1.00 97.19 202 ILE A N 1
ATOM 1543 C CA . ILE A 1 202 ? -12.482 -1.970 9.301 1.00 97.19 202 ILE A CA 1
ATOM 1544 C C . ILE A 1 202 ? -12.735 -1.735 10.791 1.00 97.19 202 ILE A C 1
ATOM 1546 O O . ILE A 1 202 ? -13.865 -1.497 11.211 1.00 97.19 202 ILE A O 1
ATOM 1550 N N . MET A 1 203 ? -11.678 -1.794 11.592 1.00 96.62 203 MET A N 1
ATOM 1551 C CA . MET A 1 203 ? -11.699 -1.520 13.025 1.00 96.62 203 MET A CA 1
ATOM 1552 C C . MET A 1 203 ? -11.450 -0.027 13.252 1.00 96.62 203 MET A C 1
ATOM 1554 O O . MET A 1 203 ? -10.349 0.464 13.006 1.00 96.62 203 MET A O 1
ATOM 1558 N N . ILE A 1 204 ? -12.471 0.686 13.733 1.00 96.69 204 ILE A N 1
ATOM 1559 C CA . ILE A 1 204 ? -12.403 2.123 14.062 1.00 96.69 204 ILE A CA 1
ATOM 1560 C C . ILE A 1 204 ? -12.570 2.403 15.564 1.00 96.69 204 ILE A C 1
ATOM 1562 O O . ILE A 1 204 ? -12.756 3.552 15.959 1.00 96.69 204 ILE A O 1
ATOM 1566 N N . ALA A 1 205 ? -12.526 1.367 16.410 1.00 93.44 205 ALA A N 1
ATOM 1567 C CA . ALA A 1 205 ? -12.660 1.502 17.865 1.00 93.44 205 ALA A CA 1
ATOM 1568 C C . ALA A 1 205 ? -11.586 2.409 18.470 1.00 93.44 205 ALA A C 1
ATOM 1570 O O . ALA A 1 205 ? -11.877 3.119 19.423 1.00 93.44 205 ALA A O 1
ATOM 1571 N N . GLU A 1 206 ? -10.389 2.426 17.878 1.00 91.94 206 GLU A N 1
ATOM 1572 C CA . GLU A 1 206 ? -9.279 3.274 18.311 1.00 91.94 206 GLU A CA 1
ATOM 1573 C C . GLU A 1 206 ? -9.133 4.569 17.512 1.00 91.94 206 GLU A C 1
ATOM 1575 O O . GLU A 1 206 ? -8.054 5.152 17.453 1.00 91.94 206 GLU A O 1
ATOM 1580 N N . TYR A 1 207 ? -10.201 5.055 16.876 1.00 93.25 207 TYR A N 1
ATOM 1581 C CA . TYR A 1 207 ? -10.126 6.359 16.222 1.00 93.25 207 TYR A CA 1
ATOM 1582 C C . TYR A 1 207 ? -10.146 7.519 17.232 1.00 93.25 207 TYR A C 1
ATOM 1584 O O . TYR A 1 207 ? -9.426 8.493 17.052 1.00 93.25 207 TYR A O 1
ATOM 1592 N N . GLU A 1 208 ? -10.941 7.426 18.302 1.00 90.56 208 GLU A N 1
ATOM 1593 C CA . GLU 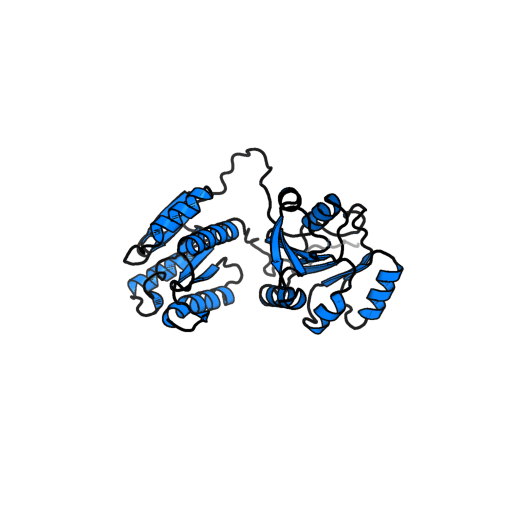A 1 208 ? -11.075 8.499 19.309 1.00 90.56 208 GLU A CA 1
ATOM 1594 C C . GLU A 1 208 ? -10.461 8.123 20.664 1.00 90.56 208 GLU A C 1
ATOM 1596 O O . GLU A 1 208 ? -9.895 8.989 21.333 1.00 90.56 208 GLU A O 1
ATOM 1601 N N . GLU A 1 209 ? -10.523 6.844 21.050 1.00 91.00 209 GLU A N 1
ATOM 1602 C CA . GLU A 1 209 ? -10.105 6.356 22.369 1.00 91.00 209 GLU A CA 1
ATOM 1603 C C . GLU A 1 209 ? -9.194 5.117 22.257 1.00 91.00 209 GLU A C 1
ATOM 1605 O O . GLU A 1 209 ? -9.470 4.231 21.453 1.00 91.00 209 GLU A O 1
ATOM 1610 N N . PRO A 1 210 ? -8.123 5.010 23.060 1.00 90.56 210 PRO A N 1
ATOM 1611 C CA . PRO A 1 210 ? -7.144 3.924 22.975 1.00 90.56 210 PRO A CA 1
ATOM 1612 C C . PRO A 1 210 ? -7.646 2.635 23.657 1.00 90.56 210 PRO A C 1
ATOM 1614 O O . PRO A 1 210 ? -7.297 2.347 24.805 1.00 90.56 210 PRO A O 1
ATOM 1617 N N . LEU A 1 211 ? -8.462 1.851 22.944 1.00 92.38 211 LEU A N 1
ATOM 1618 C CA . LEU A 1 211 ? -9.033 0.569 23.383 1.00 92.38 211 LEU A CA 1
ATOM 1619 C C . LEU A 1 211 ? -8.005 -0.349 24.061 1.00 92.38 211 LEU A C 1
ATOM 1621 O O . LEU A 1 211 ? -8.269 -0.863 25.144 1.00 92.38 211 LEU A O 1
ATOM 1625 N N . LEU A 1 212 ? -6.840 -0.561 23.446 1.00 94.00 212 LEU A N 1
ATOM 1626 C CA . LEU A 1 212 ? -5.835 -1.519 23.915 1.00 94.00 212 LEU A CA 1
ATOM 1627 C C . LEU A 1 212 ? -5.139 -1.075 25.205 1.00 94.00 212 LEU A C 1
ATOM 1629 O O . LEU A 1 212 ? -4.642 -1.919 25.948 1.00 94.00 212 LEU A O 1
ATOM 1633 N N . SER A 1 213 ? -5.131 0.227 25.503 1.00 93.31 213 SER A N 1
ATOM 1634 C CA . SER A 1 213 ? -4.480 0.755 26.706 1.00 93.31 213 SER A CA 1
ATOM 1635 C C . SER A 1 213 ? -5.203 0.397 27.996 1.00 93.31 213 SER A C 1
ATOM 1637 O O . SER A 1 213 ? -4.576 0.353 29.054 1.00 93.31 213 SER A O 1
ATOM 1639 N N . ALA A 1 214 ? -6.516 0.208 27.924 1.00 88.12 214 ALA A N 1
ATOM 1640 C CA . ALA A 1 214 ? -7.371 -0.068 29.070 1.00 88.12 214 ALA A CA 1
ATOM 1641 C C . ALA A 1 214 ? -8.412 -1.137 28.713 1.00 88.12 214 ALA A C 1
ATOM 1643 O O . ALA A 1 214 ? -9.576 -1.040 29.104 1.00 88.12 214 ALA A O 1
ATOM 1644 N N . ILE A 1 215 ? -7.997 -2.138 27.931 1.00 93.50 215 ILE A N 1
ATOM 1645 C CA . ILE A 1 215 ? -8.904 -3.171 27.441 1.00 93.50 215 ILE A CA 1
ATOM 1646 C C . ILE A 1 215 ? -9.433 -4.013 28.605 1.00 93.50 215 ILE A C 1
ATOM 1648 O O . ILE A 1 215 ? -8.676 -4.486 29.455 1.00 93.50 215 ILE A O 1
ATOM 1652 N N . SER A 1 216 ? -10.752 -4.193 28.650 1.00 92.75 216 SER A N 1
ATOM 1653 C CA . SER A 1 216 ? -11.381 -5.098 29.610 1.00 92.75 216 SER A CA 1
ATOM 1654 C C . SER A 1 216 ? -11.146 -6.556 29.207 1.00 92.75 216 SER A C 1
ATOM 1656 O O . SER A 1 216 ? -10.932 -6.859 28.035 1.00 92.75 216 SER A O 1
ATOM 1658 N N . GLU A 1 217 ? -11.239 -7.491 30.155 1.00 94.00 217 GLU A N 1
ATOM 1659 C CA . GLU A 1 217 ? -11.130 -8.927 29.853 1.00 94.00 217 GLU A CA 1
ATOM 1660 C C . GLU A 1 217 ? -12.176 -9.371 28.818 1.00 94.00 217 GLU A C 1
ATOM 1662 O O . GLU A 1 217 ? -11.874 -10.124 27.892 1.00 94.00 217 GLU A O 1
ATOM 1667 N N . THR A 1 218 ? -13.396 -8.835 28.913 1.00 92.56 218 THR A N 1
ATOM 1668 C CA . THR A 1 218 ? -14.468 -9.134 27.961 1.00 92.56 218 THR A CA 1
ATOM 1669 C C . THR A 1 218 ? -14.179 -8.577 26.571 1.00 92.56 218 THR A C 1
ATOM 1671 O O . THR A 1 218 ? -14.383 -9.283 25.587 1.00 92.56 218 THR A O 1
ATOM 1674 N N . ASP A 1 219 ? -13.680 -7.340 26.466 1.00 92.56 219 ASP A N 1
ATOM 1675 C CA . ASP A 1 219 ? -13.284 -6.758 25.176 1.00 92.56 219 ASP A CA 1
ATOM 1676 C C . ASP A 1 219 ? -12.081 -7.499 24.577 1.00 92.56 219 ASP A C 1
ATOM 1678 O O . ASP A 1 219 ? -12.019 -7.685 23.364 1.00 92.56 219 ASP A O 1
ATOM 1682 N N . TYR A 1 220 ? -11.154 -7.977 25.412 1.00 93.94 220 TYR A N 1
ATOM 1683 C CA . TYR A 1 220 ? -9.987 -8.734 24.964 1.00 93.94 220 TYR A CA 1
ATOM 1684 C C . TYR A 1 220 ? -10.377 -10.080 24.347 1.00 93.94 220 TYR A C 1
ATOM 1686 O O . TYR A 1 220 ? -9.937 -10.387 23.241 1.00 93.94 220 TYR A O 1
ATOM 1694 N N . ILE A 1 221 ? -11.263 -10.843 24.996 1.00 94.31 221 ILE A N 1
ATOM 1695 C CA . ILE A 1 221 ? -11.774 -12.112 24.448 1.00 94.31 221 ILE A CA 1
ATOM 1696 C C . ILE A 1 221 ? -12.499 -11.870 23.117 1.00 94.31 221 ILE A C 1
ATOM 1698 O O . ILE A 1 221 ? -12.293 -12.599 22.147 1.00 94.31 221 ILE A O 1
ATOM 1702 N N . ARG A 1 222 ? -13.313 -10.811 23.031 1.00 94.12 222 ARG A N 1
ATOM 1703 C CA . ARG A 1 222 ? -14.008 -10.447 21.785 1.00 94.12 222 ARG A CA 1
ATOM 1704 C C . ARG A 1 222 ? -13.053 -10.036 20.679 1.00 94.12 222 ARG A C 1
ATOM 1706 O O . ARG A 1 222 ? -13.248 -10.418 19.527 1.00 94.12 222 ARG A O 1
ATOM 1713 N N . LEU A 1 223 ? -12.004 -9.300 21.027 1.00 94.31 223 LEU A N 1
ATOM 1714 C CA . LEU A 1 223 ? -10.955 -8.945 20.090 1.00 94.31 223 LEU A CA 1
ATOM 1715 C C . LEU A 1 223 ? -10.231 -10.197 19.577 1.00 94.31 223 LEU A C 1
ATOM 1717 O O . LEU A 1 223 ? -10.032 -10.314 18.373 1.00 94.31 223 LEU A O 1
ATOM 1721 N N . GLN A 1 224 ? -9.891 -11.153 20.446 1.00 92.62 224 GLN A N 1
ATOM 1722 C CA . GLN A 1 224 ? -9.289 -12.424 20.030 1.00 92.62 224 GLN A CA 1
ATOM 1723 C C . GLN A 1 224 ? -10.194 -13.189 19.053 1.00 92.62 224 GLN A C 1
ATOM 1725 O O . GLN A 1 224 ? -9.731 -13.600 17.989 1.00 92.62 224 GLN A O 1
ATOM 1730 N N . ASP A 1 225 ? -11.488 -13.310 19.366 1.00 91.06 225 ASP A N 1
ATOM 1731 C CA . ASP A 1 225 ? -12.475 -13.953 18.489 1.00 91.06 225 ASP A CA 1
ATOM 1732 C C . ASP A 1 225 ? -12.576 -13.260 17.120 1.00 91.06 225 ASP A C 1
ATOM 1734 O O . ASP A 1 225 ? -12.648 -13.926 16.083 1.00 91.06 225 ASP A O 1
ATOM 1738 N N . LEU A 1 226 ? -12.579 -11.923 17.105 1.00 93.12 226 LEU A N 1
ATOM 1739 C CA . LEU A 1 226 ? -12.624 -11.117 15.886 1.00 93.12 226 LEU A CA 1
ATOM 1740 C C . LEU A 1 226 ? -11.374 -11.342 15.028 1.00 93.12 226 LEU A C 1
ATOM 1742 O O . LEU A 1 226 ? -11.476 -11.582 13.823 1.00 93.12 226 LEU A O 1
ATOM 1746 N N . LEU A 1 227 ? -10.193 -11.288 15.647 1.00 91.25 227 LEU A N 1
ATOM 1747 C CA . LEU A 1 227 ? -8.910 -11.467 14.968 1.00 91.25 227 LEU A CA 1
ATOM 1748 C C . LEU A 1 227 ? -8.741 -12.886 14.413 1.00 91.25 227 LEU A C 1
ATOM 1750 O O . LEU A 1 227 ? -8.133 -13.049 13.359 1.00 91.25 227 LEU A O 1
ATOM 1754 N N . ALA A 1 228 ? -9.304 -13.898 15.075 1.00 88.00 228 ALA A N 1
ATOM 1755 C CA . ALA A 1 228 ? -9.257 -15.284 14.613 1.00 88.00 228 ALA A CA 1
ATOM 1756 C C . ALA A 1 228 ? -10.173 -15.559 13.406 1.00 88.00 228 ALA A C 1
ATOM 1758 O O . ALA A 1 228 ? -9.908 -16.476 12.629 1.00 88.00 228 ALA A O 1
ATOM 1759 N N . LYS A 1 229 ? -11.263 -14.797 13.253 1.00 88.06 229 LYS A N 1
ATOM 1760 C CA . LYS A 1 229 ? -12.286 -15.025 12.216 1.00 88.06 229 LYS A CA 1
ATOM 1761 C C . LYS A 1 229 ? -12.148 -14.117 10.999 1.00 88.06 229 LYS A C 1
ATOM 1763 O O . LYS A 1 229 ? -12.679 -14.456 9.946 1.00 88.06 229 LYS A O 1
ATOM 1768 N N . THR A 1 230 ? -11.488 -12.969 11.128 1.00 88.62 230 THR A N 1
ATOM 1769 C CA . THR A 1 230 ? -11.403 -11.977 10.048 1.00 88.62 230 THR A CA 1
ATOM 1770 C C . THR A 1 230 ? -10.639 -12.492 8.824 1.00 88.62 230 THR A C 1
ATOM 1772 O O . THR A 1 230 ? -9.588 -13.117 8.952 1.00 88.62 230 THR A O 1
ATOM 1775 N N . GLY A 1 231 ? -11.148 -12.209 7.621 1.00 85.69 231 GLY A N 1
ATOM 1776 C CA . GLY A 1 231 ? -10.433 -12.477 6.367 1.00 85.69 231 GLY A CA 1
ATOM 1777 C C . GLY A 1 231 ? -9.398 -11.395 6.048 1.00 85.69 231 GLY A C 1
ATOM 1778 O O . GLY A 1 231 ? -8.313 -11.675 5.533 1.00 85.69 231 GLY A O 1
ATOM 1779 N N . SER A 1 232 ? -9.701 -10.143 6.396 1.00 91.25 232 SER A N 1
ATOM 1780 C CA . SER A 1 232 ? -8.746 -9.035 6.343 1.00 91.25 232 SER A CA 1
ATOM 1781 C C . SER A 1 232 ? -9.107 -7.958 7.353 1.00 91.25 232 SER A C 1
ATOM 1783 O O . SER A 1 232 ? -10.286 -7.665 7.541 1.00 91.25 232 SER A O 1
ATOM 1785 N N . LEU A 1 233 ? -8.105 -7.274 7.895 1.00 94.56 233 LEU A N 1
ATOM 1786 C CA . LEU A 1 233 ? -8.305 -6.230 8.894 1.00 94.56 233 LEU A CA 1
ATOM 1787 C C . LEU A 1 233 ? -7.653 -4.916 8.471 1.00 94.56 233 LEU A C 1
ATOM 1789 O O . LEU A 1 233 ? -6.460 -4.876 8.166 1.00 94.56 233 LEU A O 1
ATOM 1793 N N . LEU A 1 234 ? -8.418 -3.833 8.513 1.00 96.31 234 LEU A N 1
ATOM 1794 C CA . LEU A 1 234 ? -7.931 -2.462 8.477 1.00 96.31 234 LEU A CA 1
ATOM 1795 C C . LEU A 1 234 ? -8.132 -1.837 9.855 1.00 96.31 234 LEU A C 1
ATOM 1797 O O . LEU A 1 234 ? -9.263 -1.562 10.242 1.00 96.31 234 LEU A O 1
ATOM 1801 N N . TRP A 1 235 ? -7.058 -1.601 10.597 1.00 97.31 235 TRP A N 1
ATOM 1802 C CA . TRP A 1 235 ? -7.109 -0.938 11.896 1.00 97.31 235 TRP A CA 1
ATOM 1803 C C . TRP A 1 235 ? -6.800 0.542 11.744 1.00 97.31 235 TRP A C 1
ATOM 1805 O O . TRP A 1 235 ? -5.751 0.904 11.208 1.00 97.31 235 TRP A O 1
ATOM 1815 N N . VAL A 1 236 ? -7.716 1.387 12.204 1.00 96.94 236 VAL A N 1
ATOM 1816 C CA . VAL A 1 236 ? -7.644 2.838 12.052 1.00 96.94 236 VAL A CA 1
ATOM 1817 C C . VAL A 1 236 ? -7.432 3.495 13.414 1.00 96.94 236 VAL A C 1
ATOM 1819 O O . VAL A 1 236 ? -8.233 3.288 14.324 1.00 96.94 236 VAL A O 1
ATOM 1822 N N . THR A 1 237 ? -6.390 4.320 13.526 1.00 95.75 237 THR A N 1
ATOM 1823 C CA . THR A 1 237 ? -6.072 5.119 14.720 1.00 95.75 237 THR A CA 1
ATOM 1824 C C . THR A 1 237 ? -5.923 6.605 14.389 1.00 95.75 237 THR A C 1
ATOM 1826 O O . THR A 1 237 ? -5.635 6.968 13.247 1.00 95.75 237 THR A O 1
ATOM 1829 N N . ALA A 1 238 ? -6.113 7.479 15.383 1.00 93.69 238 ALA A N 1
ATOM 1830 C CA . ALA A 1 238 ? -5.826 8.918 15.279 1.00 93.69 238 ALA A CA 1
ATOM 1831 C C . ALA A 1 238 ? -4.873 9.387 16.399 1.00 93.69 238 ALA A C 1
ATOM 1833 O O . ALA A 1 238 ? -5.182 10.288 17.191 1.00 93.69 238 ALA A O 1
ATOM 1834 N N . GLY A 1 239 ? -3.725 8.712 16.502 1.00 91.56 239 GLY A N 1
ATOM 1835 C CA . GLY A 1 239 ? -2.730 8.913 17.553 1.00 91.56 239 GLY A CA 1
ATOM 1836 C C . GLY A 1 239 ? -1.643 9.941 17.227 1.00 91.56 239 GLY A C 1
ATOM 1837 O O . GLY A 1 239 ? -0.847 10.288 18.105 1.00 91.56 239 GLY A O 1
ATOM 1838 N N . SER A 1 240 ? -1.577 10.415 15.977 1.00 91.31 240 SER A N 1
ATOM 1839 C CA . SER A 1 240 ? -0.476 11.247 15.467 1.00 91.31 240 SER A CA 1
ATOM 1840 C C . SER A 1 240 ? 0.898 10.643 15.802 1.00 91.31 240 SER A C 1
ATOM 1842 O O . SER A 1 240 ? 1.804 11.329 16.289 1.00 91.31 240 SER A O 1
ATOM 1844 N N . LEU A 1 241 ? 1.057 9.337 15.576 1.00 89.75 241 LEU A N 1
ATOM 1845 C CA . LEU A 1 241 ? 2.200 8.542 16.029 1.00 89.75 241 LEU A CA 1
ATOM 1846 C C . LEU A 1 241 ? 3.522 8.997 15.409 1.00 89.75 241 LEU A C 1
ATOM 1848 O O . LEU A 1 241 ? 4.558 8.927 16.065 1.00 89.75 241 LEU A O 1
ATOM 1852 N N . ALA A 1 242 ? 3.491 9.532 14.186 1.00 86.94 242 ALA A N 1
ATOM 1853 C CA . ALA A 1 242 ? 4.670 10.113 13.541 1.00 86.94 242 ALA A CA 1
ATOM 1854 C C . ALA A 1 242 ? 5.242 11.316 14.317 1.00 86.94 242 ALA A C 1
ATOM 1856 O O . ALA A 1 242 ? 6.450 11.534 14.313 1.00 86.94 242 ALA A O 1
ATOM 1857 N N . ALA A 1 243 ? 4.379 12.071 15.004 1.00 87.06 243 ALA A N 1
ATOM 1858 C CA . ALA A 1 243 ? 4.759 13.173 15.885 1.00 87.06 243 ALA A CA 1
ATOM 1859 C C . ALA A 1 243 ? 4.896 12.736 17.358 1.00 87.06 243 ALA A C 1
ATOM 1861 O O . ALA A 1 243 ? 5.203 13.564 18.212 1.00 87.06 243 ALA A O 1
ATOM 1862 N N . GLY A 1 244 ? 4.647 11.457 17.667 1.00 87.44 244 GLY A N 1
ATOM 1863 C CA . GLY A 1 244 ? 4.751 10.897 19.014 1.00 87.44 244 GLY A CA 1
ATOM 1864 C C . GLY A 1 244 ? 3.750 11.459 20.027 1.00 87.44 244 GLY A C 1
ATOM 1865 O O . GLY A 1 244 ? 4.042 11.430 21.219 1.00 87.44 244 GLY A O 1
ATOM 1866 N N . LYS A 1 245 ? 2.598 11.995 19.589 1.00 90.44 245 LYS A N 1
ATOM 1867 C CA . LYS A 1 245 ? 1.664 12.698 20.492 1.00 90.44 245 LYS A CA 1
ATOM 1868 C C . LYS A 1 245 ? 0.930 11.756 21.449 1.00 90.44 245 LYS A C 1
ATOM 1870 O O . LYS A 1 245 ? 0.862 12.056 22.637 1.00 90.44 245 LYS A O 1
ATOM 1875 N N . LYS A 1 246 ? 0.366 10.655 20.937 1.00 92.81 246 LYS A N 1
ATOM 1876 C CA . LYS A 1 246 ? -0.463 9.716 21.711 1.00 92.81 246 LYS A CA 1
ATOM 1877 C C . LYS A 1 246 ? 0.063 8.278 21.582 1.00 92.81 246 LYS A C 1
ATOM 1879 O O . LYS A 1 246 ? -0.448 7.504 20.767 1.00 92.81 246 LYS A O 1
ATOM 1884 N N . PRO A 1 247 ? 1.137 7.918 22.309 1.00 92.88 247 PRO A N 1
ATOM 1885 C CA . PRO A 1 247 ? 1.812 6.626 22.166 1.00 92.88 247 PRO A CA 1
ATOM 1886 C C . PRO A 1 247 ? 0.914 5.416 22.453 1.00 92.88 247 PRO A C 1
ATOM 1888 O O . PRO A 1 247 ? 1.176 4.330 21.945 1.00 92.88 247 PRO A O 1
ATOM 1891 N N . GLU A 1 248 ? -0.155 5.580 23.221 1.00 95.06 248 GLU A N 1
ATOM 1892 C CA . GLU A 1 248 ? -1.115 4.529 23.532 1.00 95.06 248 GLU A CA 1
ATOM 1893 C C . GLU A 1 248 ? -1.807 3.950 22.284 1.00 95.06 248 GLU A C 1
ATOM 1895 O O . GLU A 1 248 ? -2.030 2.743 22.213 1.00 95.06 248 GLU A O 1
ATOM 1900 N N . PHE A 1 249 ? -2.006 4.756 21.235 1.00 94.62 249 PHE A N 1
ATOM 1901 C CA . PHE A 1 249 ? -2.531 4.292 19.942 1.00 94.62 249 PHE A CA 1
ATOM 1902 C C . PHE A 1 249 ? -1.509 3.448 19.154 1.00 94.62 249 PHE A C 1
ATOM 1904 O O . PHE A 1 249 ? -1.866 2.753 18.204 1.00 94.62 249 PHE A O 1
ATOM 1911 N N . ALA A 1 250 ? -0.225 3.451 19.542 1.00 93.94 250 ALA A N 1
ATOM 1912 C CA . ALA A 1 250 ? 0.795 2.617 18.904 1.00 93.94 250 ALA A CA 1
ATOM 1913 C C . ALA A 1 250 ? 0.663 1.131 19.274 1.00 93.94 250 ALA A C 1
ATOM 1915 O O . ALA A 1 250 ? 1.239 0.281 18.585 1.00 93.94 250 ALA A O 1
ATOM 1916 N N . MET A 1 251 ? -0.097 0.798 20.327 1.00 95.19 251 MET A N 1
ATOM 1917 C CA . MET A 1 251 ? -0.310 -0.587 20.752 1.00 95.19 251 MET A CA 1
ATOM 1918 C C . MET A 1 251 ? -0.945 -1.435 19.647 1.00 95.19 251 MET A C 1
ATOM 1920 O O . MET A 1 251 ? -0.506 -2.566 19.433 1.00 95.19 251 MET A O 1
ATOM 1924 N N . ALA A 1 252 ? -1.876 -0.878 18.866 1.00 93.69 252 ALA A N 1
ATOM 1925 C CA . ALA A 1 252 ? -2.475 -1.584 17.734 1.00 93.69 252 ALA A CA 1
ATOM 1926 C C . ALA A 1 252 ? -1.446 -1.942 16.663 1.00 93.69 252 ALA A C 1
ATOM 1928 O O . ALA A 1 252 ? -1.405 -3.074 16.178 1.00 93.69 252 ALA A O 1
ATOM 1929 N N . ALA A 1 253 ? -0.555 -1.008 16.323 1.00 91.62 253 ALA A N 1
ATOM 1930 C CA . ALA A 1 253 ? 0.515 -1.275 15.369 1.00 91.62 253 ALA A CA 1
ATOM 1931 C C . ALA A 1 253 ? 1.477 -2.365 15.878 1.00 91.62 253 ALA A C 1
ATOM 1933 O O . ALA A 1 253 ? 1.950 -3.183 15.085 1.00 91.62 253 ALA A O 1
ATOM 1934 N N . GLY A 1 254 ? 1.750 -2.396 17.188 1.00 93.31 254 GLY A N 1
ATOM 1935 C CA . GLY A 1 254 ? 2.534 -3.449 17.837 1.00 93.31 254 GLY A CA 1
ATOM 1936 C C . GLY A 1 254 ? 1.865 -4.823 17.750 1.00 93.31 254 GLY A C 1
ATOM 1937 O O . GLY A 1 254 ? 2.488 -5.773 17.274 1.00 93.31 254 GLY A O 1
ATOM 1938 N N . LEU A 1 255 ? 0.586 -4.909 18.125 1.00 93.56 255 LEU A N 1
ATOM 1939 C CA . LEU A 1 255 ? -0.218 -6.133 18.062 1.00 93.56 255 LEU A CA 1
ATOM 1940 C C . LEU A 1 255 ? -0.261 -6.711 16.641 1.00 93.56 255 LEU A C 1
ATOM 1942 O O . LEU A 1 255 ? 0.060 -7.878 16.425 1.00 93.56 255 LEU A O 1
ATOM 1946 N N . LEU A 1 256 ? -0.582 -5.879 15.647 1.00 92.38 256 LEU A N 1
ATOM 1947 C CA . LEU A 1 256 ? -0.671 -6.319 14.254 1.00 92.38 256 LEU A CA 1
ATOM 1948 C C . LEU A 1 256 ? 0.685 -6.744 13.680 1.00 92.38 256 LEU A C 1
ATOM 1950 O O . LEU A 1 256 ? 0.739 -7.604 12.800 1.00 92.38 256 LEU A O 1
ATOM 1954 N N . ARG A 1 257 ? 1.788 -6.164 14.166 1.00 88.62 257 ARG A N 1
ATOM 1955 C CA . ARG A 1 257 ? 3.140 -6.589 13.785 1.00 88.62 257 ARG A CA 1
ATOM 1956 C C . ARG A 1 257 ? 3.466 -7.974 14.338 1.00 88.62 257 ARG A C 1
ATOM 1958 O O . ARG A 1 257 ? 3.990 -8.789 13.584 1.00 88.62 257 ARG A O 1
ATOM 1965 N N . ALA A 1 258 ? 3.134 -8.237 15.603 1.00 90.81 258 ALA A N 1
ATOM 1966 C CA . ALA A 1 258 ? 3.302 -9.558 16.2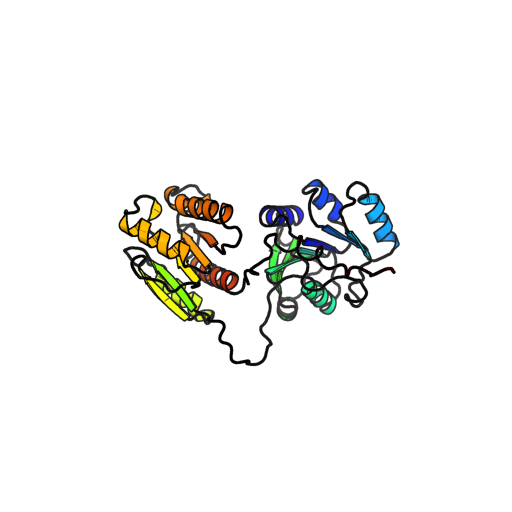07 1.00 90.81 258 ALA A CA 1
ATOM 1967 C C . ALA A 1 258 ? 2.485 -10.613 15.443 1.00 90.81 258 ALA A C 1
ATOM 1969 O O . ALA A 1 258 ? 3.052 -11.588 14.954 1.00 90.81 258 ALA A O 1
ATOM 1970 N N . MET A 1 259 ? 1.204 -10.340 15.180 1.00 87.50 259 MET A N 1
ATOM 1971 C CA . MET A 1 259 ? 0.347 -11.235 14.393 1.00 87.50 259 MET A CA 1
ATOM 1972 C C . MET A 1 259 ? 0.912 -11.547 13.003 1.00 87.50 259 MET A C 1
ATOM 1974 O O . MET A 1 259 ? 0.928 -12.699 12.579 1.00 87.50 259 MET A O 1
ATOM 1978 N N . LYS A 1 260 ? 1.408 -10.536 12.277 1.00 84.81 260 LYS A N 1
ATOM 1979 C CA . LYS A 1 260 ? 2.023 -10.757 10.957 1.00 84.81 260 LYS A CA 1
ATOM 1980 C C . LYS A 1 260 ? 3.274 -11.621 11.013 1.00 84.81 260 LYS A C 1
ATOM 1982 O O . LYS A 1 260 ? 3.550 -12.325 10.046 1.00 84.81 260 LYS A O 1
ATOM 1987 N N . SER A 1 261 ? 4.044 -11.529 12.097 1.00 83.88 261 SER A N 1
ATOM 1988 C CA . SER A 1 261 ? 5.232 -12.366 12.274 1.00 83.88 261 SER A CA 1
ATOM 1989 C C . SER A 1 261 ? 4.879 -13.828 12.547 1.00 83.88 261 SER A C 1
ATOM 1991 O O . SER A 1 261 ? 5.624 -14.710 12.133 1.00 83.88 261 SER A O 1
ATOM 1993 N N . GLU A 1 262 ? 3.729 -14.084 13.174 1.00 82.81 262 GLU A N 1
ATOM 1994 C CA . GLU A 1 262 ? 3.225 -15.434 13.444 1.00 82.81 262 GLU A CA 1
ATOM 1995 C C . GLU A 1 262 ? 2.553 -16.053 12.212 1.00 82.81 262 GLU A C 1
ATOM 1997 O O . GLU A 1 262 ? 2.757 -17.227 11.915 1.00 82.81 262 GLU A O 1
ATOM 2002 N N . GLN A 1 263 ? 1.788 -15.256 11.462 1.00 76.88 263 GLN A N 1
ATOM 2003 C CA . GLN A 1 263 ? 1.007 -15.719 10.320 1.00 76.88 263 GLN A CA 1
ATOM 2004 C C . GLN A 1 263 ? 1.181 -14.761 9.131 1.00 76.88 263 GLN A C 1
ATOM 2006 O O . GLN A 1 263 ? 0.436 -13.796 8.946 1.00 76.88 263 GLN A O 1
ATOM 2011 N N . ALA A 1 264 ? 2.159 -15.064 8.273 1.00 73.75 264 ALA A N 1
ATOM 2012 C CA . ALA A 1 264 ? 2.525 -14.219 7.131 1.00 73.75 264 ALA A CA 1
ATOM 2013 C C . ALA A 1 264 ? 1.396 -14.031 6.097 1.00 73.75 264 ALA A C 1
ATOM 2015 O O . ALA A 1 264 ? 1.399 -13.050 5.352 1.00 73.75 264 ALA A O 1
ATOM 2016 N N . SER A 1 265 ? 0.419 -14.945 6.050 1.00 73.44 265 SER A N 1
ATOM 2017 C CA . SER A 1 265 ? -0.736 -14.852 5.150 1.00 73.44 265 SER A CA 1
ATOM 2018 C C . SER A 1 265 ? -1.824 -13.884 5.624 1.00 73.44 265 SER A C 1
ATOM 2020 O O . SER A 1 265 ? -2.762 -13.628 4.873 1.00 73.44 265 SER A O 1
ATOM 2022 N N . LEU A 1 266 ? -1.714 -13.307 6.827 1.00 79.94 266 LEU A N 1
ATOM 2023 C CA . LEU A 1 266 ? -2.703 -12.358 7.338 1.00 79.94 266 LEU A CA 1
ATOM 2024 C C . LEU A 1 266 ? -2.704 -11.038 6.555 1.00 79.94 266 LEU A C 1
ATOM 2026 O O . LEU A 1 266 ? -1.739 -10.266 6.563 1.00 79.94 266 LEU A O 1
ATOM 2030 N N . ASN A 1 267 ? -3.850 -10.707 5.959 1.00 88.12 267 ASN A N 1
ATOM 2031 C CA . ASN A 1 267 ? -4.085 -9.410 5.328 1.00 88.12 267 ASN A CA 1
ATOM 2032 C C . ASN A 1 267 ? -4.545 -8.371 6.360 1.00 88.12 267 ASN A C 1
ATOM 2034 O O . ASN A 1 267 ? -5.701 -7.949 6.377 1.00 88.12 267 ASN A O 1
ATOM 2038 N N . VAL A 1 268 ? -3.627 -7.954 7.234 1.00 91.50 268 VAL A N 1
ATOM 2039 C CA . VAL A 1 268 ? -3.879 -6.880 8.207 1.00 91.50 268 VAL A CA 1
ATOM 2040 C C . VAL A 1 268 ? -3.108 -5.606 7.860 1.00 91.50 268 VAL A C 1
ATOM 2042 O O . VAL A 1 268 ? -1.963 -5.653 7.405 1.00 91.50 268 VAL A O 1
ATOM 2045 N N . THR A 1 269 ? -3.711 -4.443 8.070 1.00 92.62 269 THR A N 1
ATOM 2046 C CA . THR A 1 269 ? -3.110 -3.127 7.819 1.00 92.62 269 THR A CA 1
ATOM 2047 C C . THR A 1 269 ? -3.462 -2.198 8.969 1.00 92.62 269 THR A C 1
ATOM 2049 O O . THR A 1 269 ? -4.617 -2.139 9.365 1.00 92.62 269 THR A O 1
ATOM 2052 N N . ALA A 1 270 ? -2.476 -1.468 9.489 1.00 93.94 270 ALA A N 1
ATOM 2053 C CA . ALA A 1 270 ? -2.688 -0.377 10.435 1.00 93.94 270 ALA A CA 1
ATOM 2054 C C . ALA A 1 270 ? -2.531 0.957 9.697 1.00 93.94 270 ALA A C 1
ATOM 2056 O O . ALA A 1 270 ? -1.591 1.106 8.909 1.00 93.94 270 ALA A O 1
ATOM 2057 N N . ILE A 1 271 ? -3.421 1.911 9.950 1.00 95.19 271 ILE A N 1
ATOM 2058 C CA . ILE A 1 271 ? -3.312 3.287 9.464 1.00 95.19 271 ILE A CA 1
ATOM 2059 C C . ILE A 1 271 ? -3.521 4.225 10.639 1.00 95.19 271 ILE A C 1
ATOM 2061 O O . ILE A 1 271 ? -4.552 4.163 11.303 1.00 95.19 271 ILE A O 1
ATOM 2065 N N . ASP A 1 272 ? -2.551 5.108 10.838 1.00 95.69 272 ASP A N 1
ATOM 2066 C CA . ASP A 1 272 ? -2.620 6.177 11.819 1.00 95.69 272 ASP A CA 1
ATOM 2067 C C . ASP A 1 272 ? -2.776 7.529 11.123 1.00 95.69 272 ASP A C 1
ATOM 2069 O O . ASP A 1 272 ? -2.132 7.792 10.103 1.00 95.69 272 ASP A O 1
ATOM 2073 N N . PHE A 1 273 ? -3.633 8.375 11.683 1.00 94.69 273 PHE A N 1
ATOM 2074 C CA . PHE A 1 273 ? -3.883 9.728 11.213 1.00 94.69 273 PHE A CA 1
ATOM 2075 C C . PHE A 1 273 ? -3.486 10.757 12.272 1.00 94.69 273 PHE A C 1
ATOM 2077 O O . PHE A 1 273 ? -3.588 10.516 13.474 1.00 94.69 273 PHE A O 1
ATOM 2084 N N . ASP A 1 274 ? -3.076 11.940 11.813 1.00 93.50 274 ASP A N 1
ATOM 2085 C CA . ASP A 1 274 ? -2.929 13.114 12.670 1.00 93.50 274 ASP A CA 1
ATOM 2086 C C . ASP A 1 274 ? -4.162 14.013 12.484 1.00 93.50 274 ASP A C 1
ATOM 2088 O O . ASP A 1 274 ? -4.250 14.700 11.460 1.00 93.50 274 ASP A O 1
ATOM 2092 N N . PRO A 1 275 ? -5.134 13.999 13.417 1.00 86.31 275 PRO A N 1
ATOM 2093 C CA . PRO A 1 275 ? -6.388 14.735 13.262 1.00 86.31 275 PRO A CA 1
ATOM 2094 C C . PRO A 1 275 ? -6.192 16.258 13.261 1.00 86.31 275 PRO A C 1
ATOM 2096 O O . PRO A 1 275 ? -7.060 16.974 12.772 1.00 86.31 275 PRO A O 1
ATOM 2099 N N . ASP A 1 276 ? -5.050 16.755 13.752 1.00 88.81 276 ASP A N 1
ATOM 2100 C CA . ASP A 1 276 ? -4.736 18.189 13.763 1.00 88.81 276 ASP A CA 1
ATOM 2101 C C . ASP A 1 276 ? -4.312 18.709 12.380 1.00 88.81 276 ASP A C 1
ATOM 2103 O O . ASP A 1 276 ? -4.438 19.898 12.089 1.00 88.81 276 ASP A O 1
ATOM 2107 N N . THR A 1 277 ? -3.775 17.832 11.526 1.00 91.25 277 THR A N 1
ATOM 2108 C CA . THR A 1 277 ? -3.174 18.208 10.234 1.00 91.25 277 THR A CA 1
ATOM 2109 C C . THR A 1 277 ? -3.834 17.530 9.038 1.00 91.25 277 THR A C 1
ATOM 2111 O O . THR A 1 277 ? -3.658 17.980 7.906 1.00 91.25 277 THR A O 1
ATOM 2114 N N . THR A 1 278 ? -4.622 16.476 9.264 1.00 91.19 278 THR A N 1
ATOM 2115 C CA . THR A 1 278 ? -5.271 15.700 8.204 1.00 91.19 278 THR A CA 1
ATOM 2116 C C . THR A 1 278 ? -6.775 15.992 8.169 1.00 91.19 278 THR A C 1
ATOM 2118 O O . THR A 1 278 ? -7.486 15.620 9.101 1.00 91.19 278 THR A O 1
ATOM 2121 N N . PRO A 1 279 ? -7.305 16.603 7.093 1.00 92.62 279 PRO A N 1
ATOM 2122 C CA . PRO A 1 279 ? -8.740 16.846 6.960 1.00 92.62 279 PRO A CA 1
ATOM 2123 C C . PRO A 1 279 ? -9.558 15.548 6.950 1.00 92.62 279 PRO A C 1
ATOM 2125 O O . PRO A 1 279 ? -9.155 14.557 6.340 1.00 92.62 279 PRO A O 1
ATOM 2128 N N . LEU A 1 280 ? -10.756 15.575 7.544 1.00 91.56 280 LEU A N 1
ATOM 2129 C CA . LEU A 1 280 ? -11.661 14.418 7.631 1.00 91.56 280 LEU A CA 1
ATOM 2130 C C . LEU A 1 280 ? -11.986 13.794 6.260 1.00 91.56 280 LEU A C 1
ATOM 2132 O O . LEU A 1 280 ? -12.079 12.572 6.129 1.00 91.56 280 LEU A O 1
ATOM 2136 N N . GLU A 1 281 ? -12.125 14.617 5.222 1.00 88.50 281 GLU A N 1
ATOM 2137 C CA . GLU A 1 281 ? -12.348 14.152 3.847 1.00 88.50 281 GLU A CA 1
ATOM 2138 C C . GLU A 1 281 ? -11.181 13.293 3.344 1.00 88.50 281 GLU A C 1
ATOM 2140 O O . GLU A 1 281 ? -11.395 12.212 2.795 1.00 88.50 281 GLU A O 1
ATOM 2145 N N . THR A 1 282 ? -9.944 13.713 3.614 1.00 90.06 282 THR A N 1
ATOM 2146 C CA . THR A 1 282 ? -8.735 12.954 3.275 1.00 90.06 282 THR A CA 1
ATOM 2147 C C . THR A 1 282 ? -8.673 11.648 4.058 1.00 90.06 282 THR A C 1
ATOM 2149 O O . THR A 1 282 ? -8.424 10.596 3.470 1.00 90.06 282 THR A O 1
ATOM 2152 N N . ILE A 1 283 ? -8.948 11.686 5.367 1.00 92.94 283 ILE A N 1
ATOM 2153 C CA . ILE A 1 283 ? -8.952 10.492 6.226 1.00 92.94 283 ILE A CA 1
ATOM 2154 C C . ILE A 1 283 ? -9.928 9.446 5.669 1.00 92.94 283 ILE A C 1
ATOM 2156 O O . ILE A 1 283 ? -9.562 8.298 5.416 1.00 92.94 283 ILE A O 1
ATOM 2160 N N . THR A 1 284 ? -11.171 9.852 5.413 1.00 93.69 284 THR A N 1
ATOM 2161 C CA . THR A 1 284 ? -12.238 8.952 4.946 1.00 93.69 284 THR A CA 1
ATOM 2162 C C . THR A 1 284 ? -12.001 8.440 3.525 1.00 93.69 284 THR A C 1
ATOM 2164 O O . THR A 1 284 ? -12.330 7.289 3.223 1.00 93.69 284 THR A O 1
ATOM 2167 N N . ALA A 1 285 ? -11.396 9.248 2.648 1.00 87.12 285 ALA A N 1
ATOM 2168 C CA . ALA A 1 285 ? -10.985 8.822 1.314 1.00 87.12 285 ALA A CA 1
ATOM 2169 C C . ALA A 1 285 ? -9.862 7.775 1.370 1.00 87.12 285 ALA A C 1
ATOM 2171 O O . ALA A 1 285 ? -9.928 6.773 0.655 1.00 87.12 285 ALA A O 1
ATOM 2172 N N . VAL A 1 286 ? -8.865 7.971 2.243 1.00 91.75 286 VAL A N 1
ATOM 2173 C CA . VAL A 1 286 ? -7.753 7.028 2.438 1.00 91.75 286 VAL A CA 1
ATOM 2174 C C . VAL A 1 286 ? -8.244 5.712 3.033 1.00 91.75 286 VAL A C 1
ATOM 2176 O O . VAL A 1 286 ? -7.855 4.660 2.533 1.00 91.75 286 VAL A O 1
ATOM 2179 N N . ILE A 1 287 ? -9.119 5.744 4.046 1.00 94.94 287 ILE A N 1
ATOM 2180 C CA . ILE A 1 287 ? -9.710 4.525 4.627 1.00 94.94 287 ILE A CA 1
ATOM 2181 C C . ILE A 1 287 ? -10.434 3.720 3.543 1.00 94.94 287 ILE A C 1
ATOM 2183 O O . ILE A 1 287 ? -10.177 2.528 3.392 1.00 94.94 287 ILE A O 1
ATOM 2187 N N . ALA A 1 288 ? -11.286 4.371 2.745 1.00 91.12 288 ALA A N 1
ATOM 2188 C CA . ALA A 1 288 ? -12.048 3.692 1.700 1.00 91.12 288 ALA A CA 1
ATOM 2189 C C . ALA A 1 288 ? -11.153 3.126 0.584 1.00 91.12 288 ALA A C 1
ATOM 2191 O O . ALA A 1 288 ? -11.339 1.984 0.171 1.00 91.12 288 ALA A O 1
ATOM 2192 N N . LEU A 1 289 ? -10.144 3.888 0.144 1.00 89.38 289 LEU A N 1
ATOM 2193 C CA . LEU A 1 289 ? -9.152 3.422 -0.831 1.00 89.38 289 LEU A CA 1
ATOM 2194 C C . LEU A 1 289 ? -8.379 2.201 -0.317 1.00 89.38 289 LEU A C 1
ATOM 2196 O O . LEU A 1 289 ? -8.083 1.274 -1.065 1.00 89.38 289 LEU A O 1
ATOM 2200 N N . ARG A 1 290 ? -8.012 2.202 0.965 1.00 91.50 290 ARG A N 1
ATOM 2201 C CA . ARG A 1 290 ? -7.218 1.125 1.565 1.00 91.50 290 ARG A CA 1
ATOM 2202 C C . ARG A 1 290 ? -8.039 -0.133 1.780 1.00 91.50 290 ARG A C 1
ATOM 2204 O O . ARG A 1 290 ? -7.525 -1.218 1.528 1.00 91.50 290 ARG A O 1
ATOM 2211 N N . ALA A 1 291 ? -9.301 0.016 2.168 1.00 91.38 291 ALA A N 1
ATOM 2212 C CA . ALA A 1 291 ? -10.232 -1.097 2.239 1.00 91.38 291 ALA A CA 1
ATOM 2213 C C . ALA A 1 291 ? -10.414 -1.757 0.863 1.00 91.38 291 ALA A C 1
ATOM 2215 O O . ALA A 1 291 ? -10.288 -2.971 0.750 1.00 91.38 291 ALA A O 1
ATOM 2216 N N . GLU A 1 292 ? -10.589 -0.961 -0.197 1.00 88.50 292 GLU A N 1
ATOM 2217 C CA . GLU A 1 292 ? -10.667 -1.464 -1.573 1.00 88.50 292 GLU A CA 1
ATOM 2218 C C . GLU A 1 292 ? -9.421 -2.255 -1.979 1.00 88.50 292 GLU A C 1
ATOM 2220 O O . GLU A 1 292 ? -9.526 -3.394 -2.434 1.00 88.50 292 GLU A O 1
ATOM 2225 N N . GLN A 1 293 ? -8.236 -1.699 -1.719 1.00 84.06 293 GLN A N 1
ATOM 2226 C CA . GLN A 1 293 ? -6.972 -2.386 -1.982 1.00 84.06 293 GLN A CA 1
ATOM 2227 C C . GLN A 1 293 ? -6.841 -3.699 -1.202 1.00 84.06 293 GLN A C 1
ATOM 2229 O O . GLN A 1 293 ? -6.231 -4.638 -1.704 1.00 84.06 293 GLN A O 1
ATOM 2234 N N . GLN A 1 294 ? -7.372 -3.783 0.022 1.00 85.44 294 GLN A N 1
ATOM 2235 C CA . GLN A 1 294 ? -7.318 -5.015 0.810 1.00 85.44 294 GLN A CA 1
ATOM 2236 C C . GLN A 1 294 ? -8.284 -6.085 0.308 1.00 85.44 294 GLN A C 1
ATOM 2238 O O . GLN A 1 294 ? -7.901 -7.251 0.338 1.00 85.44 294 GLN A O 1
ATOM 2243 N N . VAL A 1 295 ? -9.472 -5.707 -0.169 1.00 85.12 295 VAL A N 1
ATOM 2244 C CA . VAL A 1 295 ? -10.443 -6.641 -0.767 1.00 85.12 295 VAL A CA 1
ATOM 2245 C C . VAL A 1 295 ? -9.915 -7.186 -2.098 1.00 85.12 295 VAL A C 1
ATOM 2247 O O . VAL A 1 295 ? -9.949 -8.389 -2.327 1.00 85.12 295 VAL A O 1
ATOM 2250 N N . GLN A 1 296 ? -9.346 -6.323 -2.945 1.00 76.38 296 GLN A N 1
ATOM 2251 C CA . GLN A 1 296 ? -8.782 -6.715 -4.247 1.00 76.38 296 GLN A CA 1
ATOM 2252 C C . GLN A 1 296 ? -7.490 -7.529 -4.129 1.00 76.38 296 GLN A C 1
ATOM 2254 O O . GLN A 1 296 ? -7.092 -8.230 -5.063 1.00 76.38 296 GLN A O 1
ATOM 2259 N N . ARG A 1 297 ? -6.799 -7.446 -2.987 1.00 68.38 297 ARG A N 1
ATOM 2260 C CA . ARG A 1 297 ? -5.597 -8.233 -2.740 1.00 68.38 297 ARG A CA 1
ATOM 2261 C C . ARG A 1 297 ? -6.000 -9.686 -2.512 1.00 68.38 297 ARG A C 1
ATOM 2263 O O . ARG A 1 297 ? -6.181 -10.108 -1.372 1.00 68.38 297 ARG A O 1
ATOM 2270 N N . LYS A 1 298 ? -6.080 -10.463 -3.597 1.00 51.06 298 LYS A N 1
ATOM 2271 C CA . LYS A 1 298 ? -6.125 -11.928 -3.529 1.00 51.06 298 LYS A CA 1
ATOM 2272 C C . LYS A 1 298 ? -4.926 -12.390 -2.704 1.00 51.06 298 LYS A C 1
ATOM 2274 O O . LYS A 1 298 ? -3.785 -12.349 -3.163 1.00 51.06 298 LYS A O 1
ATOM 2279 N N . ILE A 1 299 ? -5.177 -12.798 -1.460 1.00 44.81 299 ILE A N 1
ATOM 2280 C CA . ILE A 1 299 ? -4.232 -13.626 -0.719 1.00 44.81 299 ILE A CA 1
ATOM 2281 C C . ILE A 1 299 ? -4.198 -14.918 -1.521 1.00 44.81 299 ILE A C 1
ATOM 2283 O O . ILE A 1 299 ? -5.175 -15.656 -1.501 1.00 44.81 299 ILE A O 1
ATOM 2287 N N . ILE A 1 300 ? -3.136 -15.156 -2.289 1.00 31.84 300 ILE A N 1
ATOM 2288 C CA . ILE A 1 300 ? -2.924 -16.458 -2.920 1.00 31.84 300 ILE A CA 1
ATOM 2289 C C . ILE A 1 300 ? -2.754 -17.441 -1.757 1.00 31.84 300 ILE A C 1
ATOM 2291 O O . ILE A 1 300 ? -1.739 -17.368 -1.056 1.00 31.84 300 ILE A O 1
ATOM 2295 N N . PRO A 1 301 ? -3.723 -18.329 -1.478 1.00 26.00 301 PRO A N 1
ATOM 2296 C CA . PRO A 1 301 ? -3.545 -19.319 -0.437 1.00 26.00 301 PRO A CA 1
ATOM 2297 C C . PRO A 1 301 ? -2.551 -20.339 -1.001 1.00 26.00 301 PRO A C 1
ATOM 2299 O O . PRO A 1 301 ? -2.861 -21.014 -1.977 1.00 26.00 301 PRO A O 1
ATOM 2302 N N . GLY A 1 302 ? -1.345 -20.435 -0.430 1.00 32.03 302 GLY A N 1
ATOM 2303 C CA . GLY A 1 302 ? -0.475 -21.593 -0.674 1.00 32.03 302 GLY A CA 1
ATOM 2304 C C . GLY A 1 302 ? 0.922 -21.378 -1.264 1.00 32.03 302 GLY A C 1
ATOM 2305 O O . GLY A 1 302 ? 1.554 -22.371 -1.597 1.00 32.03 302 GLY A O 1
ATOM 2306 N N . THR A 1 303 ? 1.501 -20.175 -1.319 1.00 28.86 303 THR A N 1
ATOM 2307 C CA . THR A 1 303 ? 2.960 -20.043 -1.582 1.00 28.86 303 THR A CA 1
ATOM 2308 C C . THR A 1 303 ? 3.805 -20.170 -0.307 1.00 28.86 303 THR A C 1
ATOM 2310 O O . THR A 1 303 ? 4.823 -19.504 -0.146 1.00 28.86 303 THR A O 1
ATOM 2313 N N . GLY A 1 304 ? 3.372 -21.030 0.618 1.00 26.94 304 GLY A N 1
ATOM 2314 C CA . GLY A 1 304 ? 4.138 -21.460 1.782 1.00 26.94 304 GLY A CA 1
ATOM 2315 C C . GLY A 1 304 ? 4.664 -22.876 1.566 1.00 26.94 304 GLY A C 1
ATOM 2316 O O . GLY A 1 304 ? 3.974 -23.833 1.883 1.00 26.94 304 GLY A O 1
ATOM 2317 N N . VAL A 1 305 ? 5.875 -22.992 1.015 1.00 31.61 305 VAL A N 1
ATOM 2318 C CA . VAL A 1 305 ? 6.851 -24.096 1.199 1.00 31.61 305 VAL A CA 1
ATOM 2319 C C . VAL A 1 305 ? 6.427 -25.552 0.861 1.00 31.61 305 VAL A C 1
ATOM 2321 O O . VAL A 1 305 ? 7.281 -26.431 0.821 1.00 31.61 305 VAL A O 1
ATOM 2324 N N . LEU A 1 306 ? 5.187 -25.861 0.485 1.00 27.64 306 LEU A N 1
ATOM 2325 C CA . LEU A 1 306 ? 4.740 -27.238 0.186 1.00 27.64 306 LEU A CA 1
ATOM 2326 C C . LEU A 1 306 ? 4.734 -27.597 -1.313 1.00 27.64 306 LEU A C 1
ATOM 2328 O O . LEU A 1 306 ? 3.860 -28.313 -1.785 1.00 27.64 306 LEU A O 1
ATOM 2332 N N . GLY A 1 307 ? 5.726 -27.116 -2.067 1.00 25.72 307 GLY A N 1
ATOM 2333 C CA . GLY A 1 307 ? 5.923 -27.457 -3.488 1.00 25.72 307 GLY A CA 1
ATOM 2334 C C . GLY A 1 307 ? 7.193 -28.258 -3.798 1.00 25.72 307 GLY A C 1
ATOM 2335 O O . GLY A 1 307 ? 7.437 -28.564 -4.956 1.00 25.72 307 GLY A O 1
ATOM 2336 N N . LEU A 1 308 ? 8.017 -28.588 -2.795 1.00 27.86 308 LEU A N 1
ATOM 2337 C CA . LEU A 1 308 ? 9.357 -29.166 -3.005 1.00 27.86 308 LEU A CA 1
ATOM 2338 C C . LEU A 1 308 ? 9.502 -30.652 -2.625 1.00 27.86 308 LEU A C 1
ATOM 2340 O O . LEU A 1 308 ? 10.611 -31.171 -2.654 1.00 27.86 308 LEU A O 1
ATOM 2344 N N . TRP A 1 309 ? 8.408 -31.364 -2.322 1.00 28.88 309 TRP A N 1
ATOM 2345 C CA . TRP A 1 309 ? 8.468 -32.789 -1.940 1.00 28.88 309 TRP A CA 1
ATOM 2346 C C . TRP A 1 309 ? 7.475 -33.709 -2.670 1.00 28.88 309 TRP A C 1
ATOM 2348 O O . TRP A 1 309 ? 7.279 -34.840 -2.239 1.00 28.88 309 TRP A O 1
ATOM 2358 N N . ALA A 1 310 ? 6.858 -33.270 -3.773 1.00 26.91 310 ALA A N 1
ATOM 2359 C CA . ALA A 1 310 ? 5.872 -34.085 -4.499 1.00 26.91 310 ALA A CA 1
ATOM 2360 C C . ALA A 1 310 ? 6.393 -34.758 -5.788 1.00 26.91 310 ALA A C 1
ATOM 2362 O O . ALA A 1 310 ? 5.635 -35.475 -6.428 1.00 26.91 310 ALA A O 1
ATOM 2363 N N . GLU A 1 311 ? 7.669 -34.599 -6.161 1.00 28.41 311 GLU A N 1
ATOM 2364 C CA . GLU A 1 311 ? 8.221 -35.186 -7.403 1.00 28.41 311 GLU A CA 1
ATOM 2365 C C . GLU A 1 311 ? 9.255 -36.313 -7.192 1.00 28.41 311 GLU A C 1
ATOM 2367 O O . GLU A 1 311 ? 9.986 -36.652 -8.118 1.00 28.41 311 GLU A O 1
ATOM 2372 N N . TYR A 1 312 ? 9.319 -36.953 -6.014 1.00 29.81 312 TYR A N 1
ATOM 2373 C CA . TYR A 1 312 ? 10.273 -38.061 -5.784 1.00 29.81 312 TYR A CA 1
ATOM 2374 C C . TYR A 1 312 ? 9.669 -39.434 -5.448 1.00 29.81 312 TYR A C 1
ATOM 2376 O O . TYR A 1 312 ? 10.373 -40.332 -4.995 1.00 29.81 312 TYR A O 1
ATOM 2384 N N . THR A 1 313 ? 8.390 -39.673 -5.721 1.00 34.56 313 THR A N 1
ATOM 2385 C CA . THR A 1 313 ? 7.846 -41.040 -5.664 1.00 34.56 313 THR A CA 1
ATOM 2386 C C . THR A 1 313 ? 6.916 -41.292 -6.835 1.00 34.56 313 THR A C 1
ATOM 2388 O O . THR A 1 313 ? 5.708 -41.185 -6.691 1.00 34.56 313 THR A O 1
ATOM 2391 N N . ASP A 1 314 ? 7.506 -41.566 -7.997 1.00 30.89 314 ASP A N 1
ATOM 2392 C CA . ASP A 1 314 ? 7.027 -42.594 -8.929 1.00 30.89 314 ASP A CA 1
ATOM 2393 C C . ASP A 1 314 ? 8.041 -42.741 -10.073 1.00 30.89 314 ASP A C 1
ATOM 2395 O O . ASP A 1 314 ? 7.904 -42.178 -11.158 1.00 30.89 314 ASP A O 1
ATOM 2399 N N . GLN A 1 315 ? 9.104 -43.512 -9.824 1.00 32.06 315 GLN A N 1
ATOM 2400 C CA . GLN A 1 315 ? 9.782 -44.213 -10.911 1.00 32.06 315 GLN A CA 1
ATOM 2401 C C . GLN A 1 315 ? 9.237 -45.644 -10.966 1.00 32.06 315 GLN A C 1
ATOM 2403 O O . GLN A 1 315 ? 9.334 -46.363 -9.967 1.00 32.06 315 GLN A O 1
ATOM 2408 N N . PRO A 1 316 ? 8.674 -46.086 -12.104 1.00 32.66 316 PRO A N 1
ATOM 2409 C CA . PRO A 1 316 ? 8.234 -47.459 -12.262 1.00 32.66 316 PRO A CA 1
ATOM 2410 C C . PRO A 1 316 ? 9.453 -48.384 -12.262 1.00 32.66 316 PRO A C 1
ATOM 2412 O O . PRO A 1 316 ? 10.404 -48.207 -13.025 1.00 32.66 316 PRO A O 1
ATOM 2415 N N . THR A 1 317 ? 9.406 -49.390 -11.395 1.00 36.59 317 THR A N 1
ATOM 2416 C CA . THR A 1 317 ? 10.330 -50.519 -11.370 1.00 36.59 317 THR A CA 1
ATOM 2417 C C . THR A 1 317 ? 10.271 -51.240 -12.714 1.00 36.59 317 THR A C 1
ATOM 2419 O O . THR A 1 317 ? 9.329 -51.968 -13.022 1.00 36.59 317 THR A O 1
ATOM 2422 N N . ALA A 1 318 ? 11.296 -51.023 -13.535 1.00 34.44 318 ALA A N 1
ATOM 2423 C CA . ALA A 1 318 ? 11.553 -51.844 -14.702 1.00 34.44 318 ALA A CA 1
ATOM 2424 C C . ALA A 1 318 ? 11.900 -53.261 -14.225 1.00 34.44 318 ALA A C 1
ATOM 2426 O O . ALA A 1 318 ? 12.944 -53.494 -13.615 1.00 34.44 318 ALA A O 1
ATOM 2427 N N . ALA A 1 319 ? 10.993 -54.197 -14.491 1.00 37.97 319 ALA A N 1
ATOM 2428 C CA . ALA A 1 319 ? 11.267 -55.619 -14.430 1.00 37.97 319 ALA A CA 1
ATOM 2429 C C . ALA A 1 319 ? 12.359 -55.960 -15.456 1.00 37.97 319 ALA A C 1
ATOM 2431 O O . ALA A 1 319 ? 12.190 -55.722 -16.653 1.00 37.97 319 ALA A O 1
ATOM 2432 N N . ALA A 1 320 ? 13.466 -56.521 -14.981 1.00 38.91 320 ALA A N 1
ATOM 2433 C CA . ALA A 1 320 ? 14.375 -57.309 -15.800 1.00 38.91 320 ALA A CA 1
ATOM 2434 C C . ALA A 1 320 ? 14.128 -58.798 -15.491 1.00 38.91 320 ALA A C 1
ATOM 2436 O O . ALA A 1 320 ? 13.783 -59.109 -14.346 1.00 38.91 320 ALA A O 1
ATOM 2437 N N . PRO A 1 321 ? 14.251 -59.697 -16.482 1.00 54.53 321 PRO A N 1
ATOM 2438 C CA . PRO A 1 321 ? 14.262 -61.136 -16.237 1.00 54.53 321 PRO A CA 1
ATOM 2439 C C . PRO A 1 321 ? 15.490 -61.578 -15.430 1.00 54.53 321 PRO A C 1
ATOM 2441 O O . PRO A 1 321 ? 16.556 -60.930 -15.557 1.00 54.53 321 PRO A O 1
#

InterPro domains:
  IPR029063 S-adenosyl-L-methionine-dependent methyltransferase superfamily [G3DSA:3.40.50.150] (1-132)
  IPR029063 S-adenosyl-L-methionine-dependent methyltransferase superfamily [SSF53335] (5-115)
  IPR056501 HRPKS sdrA-like, NAD(P)-binding domain [PF23114] (186-286)

Secondary structure (DSSP, 8-state):
--HHHHHHHHHHH-TT-EEEEETSTTHHHHHHH-TT-EEEEEESSHHHHHHHHHHTTT-TTSEEEE--TTS-STTTTPPTT-EEEEEES---SHHHHHHHHHHEEEEEEEEEEGGG---HHHHHHTTEEEEEEGGGTEEEEEE-----S---S-----EEEEEE-SS--TTHHHHHHHHHHTT-EEEEEETTS---TT-EEEE-TTTTS-GGGG--HHHHHHHHHHHHH-SEEEEEE---GGGTS-GGGHHHHHHHHHHHHH-TT-EEEEEE--TTTS-HHHHHHHHHHHHHHHHH----TT-SSTTSSSSSS--------

pLDDT: mean 82.65, std 17.43, range [25.72, 97.31]